Protein AF-A0A940TG39-F1 (afdb_monomer)

pLDDT: mean 78.76, std 24.35, range [22.05, 98.81]

Mean predicted aligned error: 17.15 Å

Structure (mmCIF, N/CA/C/O backbone):
data_AF-A0A940TG39-F1
#
_entry.id   AF-A0A940TG39-F1
#
loop_
_atom_site.group_PDB
_atom_site.id
_atom_site.type_symbol
_atom_site.label_atom_id
_atom_site.label_alt_id
_atom_site.label_comp_id
_atom_site.label_asym_id
_atom_site.label_entity_id
_atom_site.label_seq_id
_atom_site.pdbx_PDB_ins_code
_atom_site.Cartn_x
_atom_site.Cartn_y
_atom_site.Cartn_z
_atom_site.occupancy
_atom_site.B_iso_or_equiv
_atom_site.auth_seq_id
_atom_site.auth_comp_id
_atom_site.auth_asym_id
_atom_site.auth_atom_id
_atom_site.pdbx_PDB_model_num
ATOM 1 N N . SER A 1 1 ? -7.878 -9.168 15.540 1.00 57.44 1 SER A N 1
ATOM 2 C CA . SER A 1 1 ? -6.975 -8.517 16.524 1.00 57.44 1 SER A CA 1
ATOM 3 C C . SER A 1 1 ? -7.140 -9.163 17.904 1.00 57.44 1 SER A C 1
ATOM 5 O O . SER A 1 1 ? -8.162 -9.793 18.122 1.00 57.44 1 SER A O 1
ATOM 7 N N . LEU A 1 2 ? -6.219 -8.994 18.869 1.00 56.47 2 LEU A N 1
ATOM 8 C CA . LEU A 1 2 ? -6.524 -9.330 20.281 1.00 56.47 2 LEU A CA 1
ATOM 9 C C . LEU A 1 2 ? -7.655 -8.452 20.846 1.00 56.47 2 LEU A C 1
ATOM 11 O O . LEU A 1 2 ? -8.364 -8.885 21.737 1.00 56.47 2 LEU A O 1
ATOM 15 N N . ALA A 1 3 ? -7.856 -7.247 20.299 1.00 61.72 3 ALA A N 1
ATOM 16 C CA . ALA A 1 3 ? -9.000 -6.395 20.635 1.00 61.72 3 ALA A CA 1
ATOM 17 C C . ALA A 1 3 ? -10.351 -6.952 20.136 1.00 61.72 3 ALA A C 1
ATOM 19 O O . ALA A 1 3 ? -11.394 -6.490 20.572 1.00 61.72 3 ALA A O 1
ATOM 20 N N . THR A 1 4 ? -10.343 -7.942 19.232 1.00 66.06 4 THR A N 1
ATOM 21 C CA . THR A 1 4 ? -11.561 -8.587 18.706 1.00 66.06 4 THR A CA 1
ATOM 22 C C . THR A 1 4 ? -11.772 -9.999 19.265 1.00 66.06 4 THR A C 1
ATOM 24 O O . THR A 1 4 ? -12.662 -10.707 18.804 1.00 66.06 4 THR A O 1
ATOM 27 N N . VAL A 1 5 ? -10.952 -10.436 20.229 1.00 72.25 5 VAL A N 1
ATOM 28 C CA . VAL A 1 5 ? -11.148 -11.693 20.967 1.00 72.25 5 VAL A CA 1
ATOM 29 C C . VAL A 1 5 ? -11.783 -11.334 22.306 1.00 72.25 5 VAL A C 1
ATOM 31 O O . VAL A 1 5 ? -11.188 -10.597 23.085 1.00 72.25 5 VAL A O 1
ATOM 34 N N . LYS A 1 6 ? -13.006 -11.818 22.545 1.00 61.25 6 LYS A N 1
ATOM 35 C CA . LYS A 1 6 ? -13.792 -11.476 23.744 1.00 61.25 6 LYS A CA 1
ATOM 36 C C . LYS A 1 6 ? -13.315 -12.201 25.006 1.00 61.25 6 LYS A C 1
ATOM 38 O O . LYS A 1 6 ? -13.518 -11.703 26.104 1.00 61.25 6 LYS A O 1
ATOM 43 N N . ASP A 1 7 ? -12.668 -13.351 24.843 1.00 68.31 7 ASP A N 1
ATOM 44 C CA . ASP A 1 7 ? -12.199 -14.170 25.956 1.00 68.31 7 ASP A CA 1
ATOM 45 C C . ASP A 1 7 ? -10.757 -13.802 26.345 1.00 68.31 7 ASP A C 1
ATOM 47 O O . ASP A 1 7 ? -9.853 -13.804 25.507 1.00 68.31 7 ASP A O 1
ATOM 51 N N . GLY A 1 8 ? -10.522 -13.538 27.634 1.00 71.81 8 GLY A N 1
ATOM 52 C CA . GLY A 1 8 ? -9.173 -13.357 28.189 1.00 71.81 8 GLY A CA 1
ATOM 53 C C . GLY A 1 8 ? -8.586 -11.941 28.108 1.00 71.81 8 GLY A C 1
ATOM 54 O O . GLY A 1 8 ? -7.370 -11.794 28.219 1.00 71.81 8 GLY A O 1
ATOM 55 N N . VAL A 1 9 ? -9.418 -10.910 27.933 1.00 77.50 9 VAL A N 1
ATOM 56 C CA . VAL A 1 9 ? -9.033 -9.488 28.017 1.00 77.50 9 VAL A CA 1
ATOM 57 C C . VAL A 1 9 ? -10.030 -8.775 28.932 1.00 77.50 9 VAL A C 1
ATOM 59 O O . VAL A 1 9 ? -11.230 -8.973 28.775 1.00 77.50 9 VAL A O 1
ATOM 62 N N . SER A 1 10 ? -9.559 -7.964 29.882 1.00 84.69 10 SER A N 1
ATOM 63 C CA . SER A 1 10 ? -10.448 -7.172 30.754 1.00 84.69 10 SER A CA 1
ATOM 64 C C . SER A 1 10 ? -11.045 -5.955 30.033 1.00 84.69 10 SER A C 1
ATOM 66 O O . SER A 1 10 ? -10.415 -5.407 29.126 1.00 84.69 10 SER A O 1
ATOM 68 N N . ASP A 1 11 ? -12.205 -5.458 30.473 1.00 85.25 11 ASP A N 1
ATOM 69 C CA . ASP A 1 11 ? -12.851 -4.258 29.905 1.00 85.25 11 ASP A CA 1
ATOM 70 C C . ASP A 1 11 ? -11.912 -3.038 29.897 1.00 85.25 11 ASP A C 1
ATOM 72 O O . ASP A 1 11 ? -11.808 -2.316 28.902 1.00 85.25 11 ASP A O 1
ATOM 76 N N . LYS A 1 12 ? -11.119 -2.868 30.963 1.00 88.31 12 LYS A N 1
ATOM 77 C CA . LYS A 1 12 ? -10.081 -1.828 31.089 1.00 88.31 12 LYS A CA 1
ATOM 78 C C . LYS A 1 12 ? -8.989 -1.954 30.019 1.00 88.31 12 LYS A C 1
ATOM 80 O O . LYS A 1 12 ? -8.532 -0.950 29.464 1.00 88.31 12 LYS A O 1
ATOM 85 N N . GLU A 1 13 ? -8.572 -3.174 29.689 1.00 87.00 13 GLU A N 1
ATOM 86 C CA . GLU A 1 13 ? -7.617 -3.432 28.606 1.00 87.00 13 GLU A CA 1
ATOM 87 C C . GLU A 1 13 ? -8.248 -3.292 27.219 1.00 87.00 13 GLU A C 1
ATOM 89 O O . GLU A 1 13 ? -7.584 -2.798 26.306 1.00 87.00 13 GLU A O 1
ATOM 94 N N . LEU A 1 14 ? -9.507 -3.697 27.048 1.00 85.50 14 LEU A N 1
ATOM 95 C CA . LEU A 1 14 ? -10.257 -3.560 25.801 1.00 85.50 14 LEU A CA 1
ATOM 96 C C . LEU A 1 14 ? -10.473 -2.084 25.451 1.00 85.50 14 LEU A C 1
ATOM 98 O O . LEU A 1 14 ? -10.158 -1.668 24.334 1.00 85.50 14 LEU A O 1
ATOM 102 N N . LYS A 1 15 ? -10.896 -1.268 26.422 1.00 88.81 15 LYS A N 1
ATOM 103 C CA . LYS A 1 15 ? -11.025 0.192 26.301 1.00 88.81 15 LYS A CA 1
ATOM 104 C C . LYS A 1 15 ? -9.691 0.845 25.931 1.00 88.81 15 LYS A C 1
ATOM 106 O O . LYS A 1 15 ? -9.627 1.649 25.004 1.00 88.81 15 LYS A O 1
ATOM 111 N N . LYS A 1 16 ? -8.589 0.429 26.572 1.00 91.25 16 LYS A N 1
ATOM 112 C CA . LYS A 1 16 ? -7.234 0.897 26.226 1.00 91.25 16 LYS A CA 1
ATOM 113 C C . LYS A 1 16 ? -6.822 0.512 24.799 1.00 91.25 16 LYS A C 1
ATOM 115 O O . LYS A 1 16 ? -6.234 1.335 24.106 1.00 91.25 16 LYS A O 1
ATOM 120 N N . LYS A 1 17 ? -7.107 -0.720 24.360 1.00 89.88 17 LYS A N 1
ATOM 121 C CA . LYS A 1 17 ? -6.808 -1.184 22.992 1.00 89.88 17 LYS A CA 1
ATOM 122 C C . LYS A 1 17 ? -7.633 -0.423 21.955 1.00 89.88 17 LYS A C 1
ATOM 124 O O . LYS A 1 17 ? -7.059 0.000 20.961 1.00 89.88 17 LYS A O 1
ATOM 129 N N . THR A 1 18 ? -8.929 -0.228 22.204 1.00 91.50 18 THR A N 1
ATOM 130 C CA . THR A 1 18 ? -9.838 0.541 21.336 1.00 91.50 18 THR A CA 1
ATOM 131 C C . THR A 1 18 ? -9.307 1.952 21.131 1.00 91.50 18 THR A C 1
ATOM 133 O O . THR A 1 18 ? -9.055 2.329 19.991 1.00 91.50 18 THR A O 1
ATOM 136 N N . LYS A 1 19 ? -8.932 2.641 22.217 1.00 95.00 19 LYS A N 1
ATOM 137 C CA . LYS A 1 19 ? -8.311 3.968 22.140 1.00 95.00 19 LYS A CA 1
ATOM 138 C C . LYS A 1 19 ? -7.036 4.008 21.296 1.00 95.00 19 LYS A C 1
ATOM 140 O O . LYS A 1 19 ? -6.818 4.962 20.565 1.00 95.00 19 LYS A O 1
ATOM 145 N N . SER A 1 20 ? -6.203 2.966 21.342 1.00 96.38 20 SER A N 1
ATOM 146 C CA . SER A 1 20 ? -5.022 2.876 20.468 1.00 96.38 20 SER A CA 1
ATOM 147 C C . SER A 1 20 ? -5.357 2.631 18.989 1.00 96.38 20 SER A C 1
ATOM 149 O O . SER A 1 20 ? -4.552 2.993 18.136 1.00 96.38 20 SER A O 1
ATOM 151 N N . PHE A 1 21 ? -6.504 2.022 18.668 1.00 95.62 21 PHE A N 1
ATOM 152 C CA . PHE A 1 21 ? -7.005 1.927 17.290 1.00 95.62 21 PHE A CA 1
ATOM 153 C C . PHE A 1 21 ? -7.605 3.259 16.819 1.00 95.62 21 PHE A C 1
ATOM 155 O O . PHE A 1 21 ? -7.328 3.659 15.691 1.00 95.62 21 PHE A O 1
ATOM 162 N N . GLU A 1 22 ? -8.349 3.962 17.678 1.00 97.38 22 GLU A N 1
ATOM 163 C CA . GLU A 1 22 ? -8.881 5.311 17.423 1.00 97.38 22 GLU A CA 1
ATOM 164 C C . GLU A 1 22 ? -7.741 6.310 17.155 1.00 97.38 22 GLU A C 1
ATOM 166 O O . GLU A 1 22 ? -7.640 6.830 16.046 1.00 97.38 22 GLU A O 1
ATOM 171 N N . GLU A 1 23 ? -6.801 6.471 18.097 1.00 98.38 23 GLU A N 1
ATOM 172 C CA . GLU A 1 23 ? -5.649 7.390 17.991 1.00 98.38 23 GLU A CA 1
ATOM 173 C C . GLU A 1 23 ? -4.781 7.122 16.744 1.00 98.38 23 GLU A C 1
ATOM 175 O O . GLU A 1 23 ? -4.263 8.050 16.120 1.00 98.38 23 GLU A O 1
ATOM 180 N N . ALA A 1 24 ? -4.606 5.851 16.363 1.00 98.19 24 ALA A N 1
ATOM 181 C CA . ALA A 1 24 ? -3.882 5.492 15.146 1.00 98.19 24 ALA A CA 1
ATOM 182 C C . ALA A 1 24 ? -4.682 5.821 13.876 1.00 98.19 24 ALA A C 1
ATOM 184 O O . ALA A 1 24 ? -4.107 6.304 12.904 1.00 98.19 24 ALA A O 1
ATOM 185 N N . SER A 1 25 ? -5.992 5.572 13.876 1.00 98.25 25 SER A N 1
ATOM 186 C CA . SER A 1 25 ? -6.861 5.811 12.716 1.00 98.25 25 SER A CA 1
ATOM 187 C C . SER A 1 25 ? -7.056 7.300 12.454 1.00 98.25 25 SER A C 1
ATOM 189 O O . SER A 1 25 ? -6.945 7.727 11.310 1.00 98.25 25 SER A O 1
ATOM 191 N N . GLU A 1 26 ? -7.234 8.101 13.506 1.00 98.38 26 GLU A N 1
ATOM 192 C CA . GLU A 1 26 ? -7.240 9.568 13.441 1.00 98.38 26 GLU A CA 1
ATOM 193 C C . GLU A 1 26 ? -5.949 10.098 12.807 1.00 98.38 26 GLU A C 1
ATOM 195 O O . GLU A 1 26 ? -6.001 10.867 11.849 1.00 98.38 26 GLU A O 1
ATOM 200 N N . TYR A 1 27 ? -4.785 9.607 13.254 1.00 97.88 27 TYR A N 1
ATOM 201 C CA . TYR A 1 27 ? -3.496 9.976 12.663 1.00 97.88 27 TYR A CA 1
ATOM 202 C C . TYR A 1 27 ? -3.402 9.651 11.162 1.00 97.88 27 TYR A C 1
ATOM 204 O O . TYR A 1 27 ? -2.790 10.405 10.403 1.00 97.88 27 TYR A O 1
ATOM 212 N N . PHE A 1 28 ? -3.978 8.532 10.721 1.00 97.88 28 PHE A N 1
ATOM 213 C CA . PHE A 1 28 ? -3.953 8.128 9.317 1.00 97.88 28 PHE A CA 1
ATOM 214 C C . PHE A 1 28 ? -4.946 8.917 8.452 1.00 97.88 28 PHE A C 1
ATOM 216 O O . PHE A 1 28 ? -4.568 9.341 7.360 1.00 97.88 28 PHE A O 1
ATOM 223 N N . ILE A 1 29 ? -6.145 9.210 8.958 1.00 97.75 29 ILE A N 1
ATOM 224 C CA . ILE A 1 29 ? -7.134 10.087 8.305 1.00 97.75 29 ILE A CA 1
ATOM 225 C C . ILE A 1 29 ? -6.586 11.518 8.166 1.00 97.75 29 ILE A C 1
ATOM 227 O O . ILE A 1 29 ? -6.721 12.142 7.113 1.00 97.75 29 ILE A O 1
ATOM 231 N N . ASP A 1 30 ? -5.864 12.026 9.168 1.00 97.00 30 ASP A N 1
ATOM 232 C CA . ASP A 1 30 ? -5.160 13.314 9.084 1.00 97.00 30 ASP A CA 1
ATOM 233 C C . ASP A 1 30 ? -4.101 13.354 7.964 1.00 97.00 30 ASP A C 1
ATOM 235 O O . ASP A 1 30 ? -3.843 14.419 7.395 1.00 97.00 30 ASP A O 1
ATOM 239 N N . LEU A 1 31 ? -3.494 12.214 7.607 1.00 96.31 31 LEU A N 1
ATOM 240 C CA . LEU A 1 31 ? -2.604 12.127 6.442 1.00 96.31 31 LEU A CA 1
ATOM 241 C C . LEU A 1 31 ? -3.380 12.122 5.119 1.00 96.31 31 LEU A C 1
ATOM 243 O O . LEU A 1 31 ? -2.923 12.748 4.163 1.00 96.31 31 LEU A O 1
ATOM 247 N N . GLU A 1 32 ? -4.546 11.474 5.060 1.00 95.44 32 GLU A N 1
ATOM 248 C CA . GLU A 1 32 ? -5.419 11.474 3.874 1.00 95.44 32 GLU A CA 1
ATOM 249 C C . GLU A 1 32 ? -5.984 12.867 3.568 1.00 95.44 32 GLU A C 1
ATOM 251 O O . GLU A 1 32 ? -6.087 13.246 2.400 1.00 95.44 32 GLU A O 1
ATOM 256 N N . ASN A 1 33 ? -6.265 13.657 4.608 1.00 91.38 33 ASN A N 1
ATOM 257 C CA . ASN A 1 33 ? -6.738 15.042 4.516 1.00 91.38 33 ASN A CA 1
ATOM 258 C C . ASN A 1 33 ? -5.687 16.038 3.977 1.00 91.38 33 ASN A C 1
ATOM 260 O O . ASN A 1 33 ? -6.009 17.197 3.700 1.00 91.38 33 ASN A O 1
ATOM 264 N N . ASN A 1 34 ? -4.428 15.623 3.810 1.00 83.56 34 ASN A N 1
ATOM 265 C CA . ASN A 1 34 ? -3.390 16.443 3.188 1.00 83.56 34 ASN A CA 1
ATOM 266 C C . ASN A 1 34 ? -3.603 16.483 1.655 1.00 83.56 34 ASN A C 1
ATOM 268 O O . ASN A 1 34 ? -3.660 15.417 1.035 1.00 83.56 34 ASN A O 1
ATOM 272 N N . PRO A 1 35 ? -3.725 17.665 1.009 1.00 64.44 35 PRO A N 1
ATOM 273 C CA . PRO A 1 35 ? -4.096 17.781 -0.404 1.00 64.44 35 PRO A CA 1
ATOM 274 C C . PRO A 1 35 ? -3.270 16.894 -1.347 1.00 64.44 35 PRO A C 1
ATOM 276 O O . PRO A 1 35 ? -2.045 16.995 -1.426 1.00 64.44 35 PRO A O 1
ATOM 279 N N . GLY A 1 36 ? -3.973 16.051 -2.104 1.00 86.50 36 GLY A N 1
ATOM 280 C CA . GLY A 1 36 ? -3.384 15.045 -2.979 1.00 86.50 36 GLY A CA 1
ATOM 281 C C . GLY A 1 36 ? -4.405 13.973 -3.348 1.00 86.50 36 GLY A C 1
ATOM 282 O O . GLY A 1 36 ? -5.482 14.289 -3.844 1.00 86.50 36 GLY A O 1
ATOM 283 N N . TYR A 1 37 ? -4.057 12.711 -3.095 1.00 94.69 37 TYR A N 1
ATOM 284 C CA . TYR A 1 37 ? -4.800 11.532 -3.562 1.00 94.69 37 TYR A CA 1
ATOM 285 C C . TYR A 1 37 ? -5.522 10.743 -2.449 1.00 94.69 37 TYR A C 1
ATOM 287 O O . TYR A 1 37 ? -6.044 9.662 -2.712 1.00 94.69 37 TYR A O 1
ATOM 295 N N . GLY A 1 38 ? -5.578 11.282 -1.222 1.00 94.12 38 GLY A N 1
ATOM 296 C CA . GLY A 1 38 ? -6.187 10.610 -0.066 1.00 94.12 38 GLY A CA 1
ATOM 297 C C . GLY A 1 38 ? -5.383 9.380 0.349 1.00 94.12 38 GLY A C 1
ATOM 298 O O . GLY A 1 38 ? -5.858 8.260 0.215 1.00 94.12 38 GLY A O 1
ATOM 299 N N . VAL A 1 39 ? -4.124 9.583 0.756 1.00 95.19 39 VAL A N 1
ATOM 300 C CA . VAL A 1 39 ? -3.186 8.483 1.033 1.00 95.19 39 VAL A CA 1
ATOM 301 C C . VAL A 1 39 ? -2.742 8.518 2.494 1.00 95.19 39 VAL A C 1
ATOM 303 O O . VAL A 1 39 ? -2.099 9.489 2.896 1.00 95.19 39 VAL A O 1
ATOM 306 N N . PRO A 1 40 ? -2.968 7.452 3.280 1.00 96.56 40 PRO A N 1
ATOM 307 C CA . PRO A 1 40 ? -2.716 7.458 4.719 1.00 96.56 40 PRO A CA 1
ATOM 308 C C . PRO A 1 40 ? -1.240 7.195 5.076 1.00 96.56 40 PRO A C 1
ATOM 310 O O . PRO A 1 40 ? -0.921 6.719 6.165 1.00 96.56 40 PRO A O 1
ATOM 313 N N . ILE A 1 41 ? -0.309 7.477 4.155 1.00 95.19 41 ILE A N 1
ATOM 314 C CA . ILE A 1 41 ? 1.136 7.404 4.395 1.00 95.19 41 ILE A CA 1
ATOM 315 C C . ILE A 1 41 ? 1.840 8.665 3.891 1.00 95.19 41 ILE A C 1
ATOM 317 O O . ILE A 1 41 ? 1.557 9.200 2.817 1.00 95.19 41 ILE A O 1
ATOM 321 N N . LYS A 1 42 ? 2.832 9.107 4.663 1.00 93.94 42 LYS A N 1
ATOM 322 C CA . LYS A 1 42 ? 3.755 10.186 4.296 1.00 93.94 42 LYS A CA 1
ATOM 323 C C . LYS A 1 42 ? 5.099 9.618 3.849 1.00 93.94 42 LYS A C 1
ATOM 325 O O . LYS A 1 42 ? 5.475 8.518 4.248 1.00 93.94 42 LYS A O 1
ATOM 330 N N . SER A 1 43 ? 5.849 10.407 3.087 1.00 94.50 43 SER A N 1
ATOM 331 C CA . SER A 1 43 ? 7.249 10.108 2.778 1.00 94.50 43 SER A CA 1
ATOM 332 C C . SER A 1 43 ? 8.087 9.940 4.049 1.00 94.50 43 SER A C 1
ATOM 334 O O . SER A 1 43 ? 7.907 10.673 5.027 1.00 94.50 43 SER A O 1
ATOM 336 N N . SER A 1 44 ? 9.028 9.003 4.007 1.00 94.56 44 SER A N 1
ATOM 337 C CA . SER A 1 44 ? 10.025 8.756 5.046 1.00 94.56 44 SER A CA 1
ATOM 338 C C . SER A 1 44 ? 11.422 8.662 4.438 1.00 94.56 44 SER A C 1
ATOM 340 O O . SER A 1 44 ? 11.581 8.585 3.221 1.00 94.56 44 SER A O 1
ATOM 342 N N . GLU A 1 45 ? 12.456 8.606 5.278 1.00 96.56 45 GLU A N 1
ATOM 343 C CA . GLU A 1 45 ? 13.788 8.238 4.801 1.00 96.56 45 GLU A CA 1
ATOM 344 C C . GLU A 1 45 ? 13.792 6.776 4.310 1.00 96.56 45 GLU A C 1
ATOM 346 O O . GLU A 1 45 ? 13.375 5.870 5.033 1.00 96.56 45 GLU A O 1
ATOM 351 N N . VAL A 1 46 ? 14.238 6.548 3.072 1.00 95.75 46 VAL A N 1
ATOM 352 C CA . VAL A 1 46 ? 14.307 5.229 2.421 1.00 95.75 46 VAL A CA 1
ATOM 353 C C . VAL A 1 46 ? 15.654 5.029 1.726 1.00 95.75 46 VAL A C 1
ATOM 355 O O . VAL A 1 46 ? 16.288 5.980 1.268 1.00 95.75 46 VAL A O 1
ATOM 358 N N . ALA A 1 47 ? 16.121 3.782 1.641 1.00 94.19 47 ALA A N 1
ATOM 359 C CA . ALA A 1 47 ? 17.433 3.462 1.079 1.00 9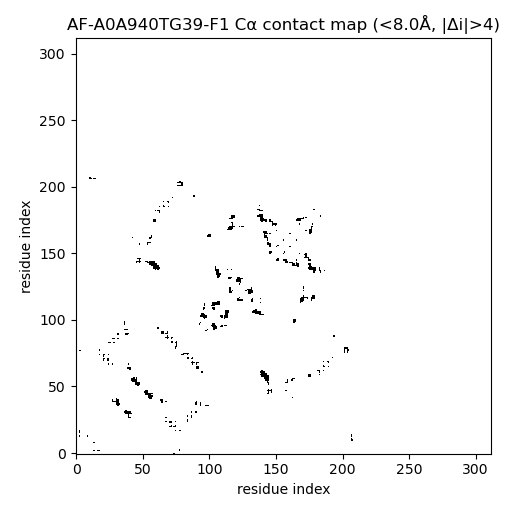4.19 47 ALA A CA 1
ATOM 360 C C . ALA A 1 47 ? 17.431 3.472 -0.464 1.00 94.19 47 ALA A C 1
ATOM 362 O O . ALA A 1 47 ? 16.751 2.661 -1.088 1.00 94.19 47 ALA A O 1
ATOM 363 N N . ALA A 1 48 ? 18.272 4.306 -1.081 1.00 92.69 48 ALA A N 1
ATOM 364 C CA . ALA A 1 48 ? 18.443 4.400 -2.542 1.00 92.69 48 ALA A CA 1
ATOM 365 C C . ALA A 1 48 ? 19.568 3.494 -3.107 1.00 92.69 48 ALA A C 1
ATOM 367 O O . ALA A 1 48 ? 19.885 3.503 -4.302 1.00 92.69 48 ALA A O 1
ATOM 368 N N . GLY A 1 49 ? 20.189 2.689 -2.238 1.00 85.31 49 GLY A N 1
ATOM 369 C CA . GLY A 1 49 ? 21.361 1.867 -2.549 1.00 85.31 49 GLY A CA 1
ATOM 370 C C . GLY A 1 49 ? 22.686 2.615 -2.357 1.00 85.31 49 GLY A C 1
ATOM 371 O O . GLY A 1 49 ? 22.720 3.822 -2.134 1.00 85.31 49 GLY A O 1
ATOM 372 N N . ASN A 1 50 ? 23.805 1.882 -2.395 1.00 83.81 50 ASN A N 1
ATOM 373 C CA . ASN A 1 50 ? 25.167 2.418 -2.215 1.00 83.81 50 ASN A CA 1
ATOM 374 C C . ASN A 1 50 ? 25.363 3.291 -0.951 1.00 83.81 50 ASN A C 1
ATOM 376 O O . ASN A 1 50 ? 26.184 4.205 -0.946 1.00 83.81 50 ASN A O 1
ATOM 380 N N . GLY A 1 51 ? 24.602 3.020 0.117 1.00 86.75 51 GLY A N 1
ATOM 381 C CA . GLY A 1 51 ? 24.633 3.792 1.365 1.00 86.75 51 GLY A CA 1
ATOM 382 C C . GLY A 1 51 ? 23.947 5.164 1.304 1.00 86.75 51 GLY A C 1
ATOM 383 O O . GLY A 1 51 ? 24.064 5.924 2.260 1.00 86.75 51 GLY A O 1
ATOM 384 N N . LYS A 1 52 ? 23.244 5.493 0.211 1.00 90.88 52 LYS A N 1
ATOM 385 C CA . LYS A 1 52 ? 22.435 6.712 0.090 1.00 90.88 52 LYS A CA 1
ATOM 386 C C . LYS A 1 52 ? 21.025 6.500 0.642 1.00 90.88 52 LYS A C 1
ATOM 388 O O . LYS A 1 52 ? 20.438 5.429 0.458 1.00 90.88 52 LYS A O 1
ATOM 393 N N . THR A 1 53 ? 20.458 7.555 1.214 1.00 95.56 53 THR A N 1
ATOM 394 C CA . THR A 1 53 ? 19.039 7.658 1.560 1.00 95.56 53 THR A CA 1
ATOM 395 C C . THR A 1 53 ? 18.376 8.804 0.795 1.00 95.56 53 THR A C 1
ATOM 397 O O . THR A 1 53 ? 19.048 9.738 0.354 1.00 95.56 53 THR A O 1
ATOM 400 N N . VAL A 1 54 ? 17.060 8.713 0.605 1.00 95.88 54 VAL A N 1
ATOM 401 C CA . VAL A 1 54 ? 16.202 9.771 0.044 1.00 95.88 54 VAL A CA 1
ATOM 402 C C . VAL A 1 54 ? 14.901 9.845 0.838 1.00 95.88 54 VAL A C 1
ATOM 404 O O . VAL A 1 54 ? 14.515 8.866 1.471 1.00 95.88 54 VAL A O 1
ATOM 407 N N . ASN A 1 55 ? 14.209 10.984 0.806 1.00 96.62 55 ASN A N 1
ATOM 408 C CA . ASN A 1 55 ? 12.878 11.102 1.400 1.00 96.62 55 ASN A CA 1
ATOM 409 C C . ASN A 1 55 ? 11.809 10.708 0.370 1.00 96.62 55 ASN A C 1
ATOM 411 O O . ASN A 1 55 ? 11.674 11.378 -0.653 1.00 96.62 55 ASN A O 1
ATOM 415 N N . GLY A 1 56 ? 11.046 9.649 0.628 1.00 96.19 56 GLY A N 1
ATOM 416 C CA . GLY A 1 56 ? 10.039 9.154 -0.306 1.00 96.19 56 GLY A CA 1
ATOM 417 C C . GLY A 1 56 ? 9.289 7.926 0.195 1.00 96.19 56 GLY A C 1
ATOM 418 O O . GLY A 1 56 ? 9.163 7.718 1.399 1.00 96.19 56 GLY A O 1
ATOM 419 N N . TYR A 1 57 ? 8.748 7.137 -0.730 1.00 96.88 57 TYR A N 1
ATOM 420 C CA . TYR A 1 57 ? 7.962 5.943 -0.417 1.00 96.88 57 TYR A CA 1
ATOM 421 C C . TYR A 1 57 ? 8.860 4.693 -0.371 1.00 96.88 57 TYR A C 1
ATOM 423 O O . TYR A 1 57 ? 9.768 4.572 -1.202 1.00 96.88 57 TYR A O 1
ATOM 431 N N . PRO A 1 58 ? 8.656 3.779 0.600 1.00 96.81 58 PRO A N 1
ATOM 432 C CA . PRO A 1 58 ? 9.462 2.569 0.750 1.00 96.81 58 PRO A CA 1
ATOM 433 C C . PRO A 1 58 ? 9.073 1.485 -0.262 1.00 96.81 58 PRO A C 1
ATOM 435 O O . PRO A 1 58 ? 7.990 1.510 -0.843 1.00 96.81 58 PRO A O 1
ATOM 438 N N . TRP A 1 59 ? 9.933 0.475 -0.415 1.00 97.50 59 TRP A N 1
ATOM 439 C CA . TRP A 1 59 ? 9.572 -0.766 -1.104 1.00 97.50 59 TRP A CA 1
ATOM 440 C C . TRP A 1 59 ? 8.346 -1.400 -0.437 1.00 97.50 59 TRP A C 1
ATOM 442 O O . TRP A 1 59 ? 8.317 -1.568 0.785 1.00 97.50 59 TRP A O 1
ATOM 452 N N . GLY A 1 60 ? 7.331 -1.737 -1.235 1.00 98.00 60 GLY A N 1
ATOM 453 C CA . GLY A 1 60 ? 6.077 -2.270 -0.718 1.00 98.00 60 GLY A CA 1
ATOM 454 C C . GLY A 1 60 ? 5.183 -1.190 -0.104 1.00 98.00 60 GLY A C 1
ATOM 455 O O . GLY A 1 60 ? 4.440 -1.499 0.824 1.00 98.00 60 GLY A O 1
ATOM 456 N N . SER A 1 61 ? 5.254 0.066 -0.557 1.00 98.38 61 SER A N 1
ATOM 457 C CA . SER A 1 61 ? 4.439 1.185 -0.053 1.00 98.38 61 SER A CA 1
ATOM 458 C C . SER A 1 61 ? 2.932 0.897 -0.043 1.00 98.38 61 SER A C 1
ATOM 460 O O . SER A 1 61 ? 2.267 1.218 0.943 1.00 98.38 61 SER A O 1
ATOM 462 N N . ASN A 1 62 ? 2.408 0.182 -1.045 1.00 98.69 62 ASN A N 1
ATOM 463 C CA . ASN A 1 62 ? 1.014 -0.277 -1.063 1.00 98.69 62 ASN A CA 1
ATOM 464 C C . ASN A 1 62 ? 0.678 -1.174 0.135 1.00 98.69 62 ASN A C 1
ATOM 466 O O . ASN A 1 62 ? -0.435 -1.127 0.656 1.00 98.69 62 ASN A O 1
ATOM 470 N N . SER A 1 63 ? 1.647 -1.954 0.623 1.00 98.25 63 SER A N 1
ATOM 471 C CA . SER A 1 63 ? 1.466 -2.792 1.808 1.00 98.25 63 SER A CA 1
ATOM 472 C C . SER A 1 63 ? 1.323 -1.978 3.093 1.00 98.25 63 SER A C 1
ATOM 474 O O . SER A 1 63 ? 0.565 -2.380 3.971 1.00 98.25 63 SER A O 1
ATOM 476 N N . PHE A 1 64 ? 1.978 -0.817 3.199 1.00 98.19 64 PHE A N 1
ATOM 477 C CA . PHE A 1 64 ? 1.768 0.093 4.326 1.00 98.19 64 PHE A CA 1
ATOM 478 C C . PHE A 1 64 ? 0.360 0.691 4.265 1.00 98.19 64 PHE A C 1
ATOM 480 O O . PHE A 1 64 ? -0.365 0.611 5.250 1.00 98.19 64 PHE A O 1
ATOM 487 N N . ILE A 1 65 ? -0.055 1.188 3.095 1.00 98.25 65 ILE A N 1
ATOM 488 C CA . ILE A 1 65 ? -1.387 1.775 2.869 1.00 98.25 65 ILE A CA 1
ATOM 489 C C . ILE A 1 65 ? -2.498 0.789 3.247 1.00 98.25 65 ILE A C 1
ATOM 491 O O . ILE A 1 65 ? -3.390 1.128 4.022 1.00 98.25 65 ILE A O 1
ATOM 495 N N . ILE A 1 66 ? -2.422 -0.454 2.766 1.00 98.12 66 ILE A N 1
ATOM 496 C CA . ILE A 1 66 ? -3.487 -1.436 2.995 1.00 98.12 66 ILE A CA 1
ATOM 497 C C . ILE A 1 66 ? -3.490 -2.010 4.422 1.00 98.12 66 ILE A C 1
ATOM 499 O O . ILE A 1 66 ? -4.561 -2.244 4.972 1.00 98.12 66 ILE A O 1
ATOM 503 N N . ASN A 1 67 ? -2.330 -2.159 5.080 1.00 98.31 67 ASN A N 1
ATOM 504 C CA . ASN A 1 67 ? -2.293 -2.501 6.512 1.00 98.31 67 ASN A CA 1
ATOM 505 C C . ASN A 1 67 ? -2.805 -1.345 7.387 1.00 98.31 67 ASN A C 1
ATOM 507 O O . ASN A 1 67 ? -3.443 -1.585 8.409 1.00 98.31 67 ASN A O 1
ATOM 511 N N . THR A 1 68 ? -2.573 -0.096 6.986 1.00 97.75 68 THR A N 1
ATOM 512 C CA . THR A 1 68 ? -3.165 1.077 7.634 1.00 97.75 68 THR A CA 1
ATOM 513 C C . THR A 1 68 ? -4.686 1.119 7.448 1.00 97.75 68 THR A C 1
ATOM 515 O O . THR A 1 68 ? -5.401 1.352 8.420 1.00 97.75 68 THR A O 1
ATOM 518 N N . SER A 1 69 ? -5.202 0.780 6.262 1.00 97.44 69 SER A N 1
ATOM 519 C CA . SER A 1 69 ? -6.646 0.596 6.048 1.00 97.44 69 SER A CA 1
ATOM 520 C C . SER A 1 69 ? -7.241 -0.468 6.985 1.00 97.44 69 SER A C 1
ATOM 522 O O . SER A 1 69 ? -8.283 -0.233 7.594 1.00 97.44 69 SER A O 1
ATOM 524 N N . MET A 1 70 ? -6.531 -1.580 7.234 1.00 97.62 70 MET A N 1
ATOM 525 C CA . MET A 1 70 ? -6.959 -2.580 8.229 1.00 97.62 70 MET A CA 1
ATOM 526 C C . MET A 1 70 ? -7.040 -2.022 9.658 1.00 97.62 70 MET A C 1
ATOM 528 O O . MET A 1 70 ? -7.895 -2.455 10.426 1.00 97.62 70 MET A O 1
ATOM 532 N N . ILE A 1 71 ? -6.166 -1.086 10.045 1.00 97.62 71 ILE A N 1
ATOM 533 C CA . ILE A 1 71 ? -6.226 -0.441 11.370 1.00 97.62 71 ILE A CA 1
ATOM 534 C C . ILE A 1 71 ? -7.512 0.385 11.488 1.00 97.62 71 ILE A C 1
ATOM 536 O O . ILE A 1 71 ? -8.222 0.245 12.484 1.00 97.62 71 ILE A O 1
ATOM 540 N N . MET A 1 72 ? -7.851 1.152 10.449 1.00 97.88 72 MET A N 1
ATOM 541 C CA . MET A 1 72 ? -9.090 1.935 10.388 1.00 97.88 72 MET A CA 1
ATOM 542 C C . MET A 1 72 ? -10.338 1.036 10.366 1.00 97.88 72 MET A C 1
ATOM 544 O O . MET A 1 72 ? -11.282 1.262 11.119 1.00 97.88 72 MET A O 1
ATOM 548 N N . ALA A 1 73 ? -10.306 -0.069 9.619 1.00 95.94 73 ALA A N 1
ATOM 549 C CA . ALA A 1 73 ? -11.354 -1.090 9.636 1.00 95.94 73 ALA A CA 1
ATOM 550 C C . ALA A 1 73 ? -11.576 -1.702 11.038 1.00 95.94 73 ALA A C 1
ATOM 552 O O . ALA A 1 73 ? -12.715 -1.856 11.478 1.00 95.94 73 ALA A O 1
ATOM 553 N N . TYR A 1 74 ? -10.504 -1.989 11.787 1.00 95.38 74 TYR A N 1
ATOM 554 C CA . TYR A 1 74 ? -10.628 -2.426 13.183 1.00 95.38 74 TYR A CA 1
ATOM 555 C C . TYR A 1 74 ? -11.154 -1.319 14.109 1.00 95.38 74 TYR A C 1
ATOM 557 O O . TYR A 1 74 ? -11.905 -1.629 15.030 1.00 95.38 74 TYR A O 1
ATOM 565 N N . ALA A 1 75 ? -10.803 -0.048 13.894 1.00 95.06 75 ALA A N 1
ATOM 566 C CA . ALA A 1 75 ? -11.375 1.055 14.667 1.00 95.06 75 ALA A CA 1
ATOM 567 C C . ALA A 1 75 ? -12.888 1.190 14.418 1.00 95.06 75 ALA A C 1
ATOM 569 O O . ALA A 1 75 ? -13.648 1.335 15.378 1.00 95.06 75 ALA A O 1
ATOM 570 N N . TYR A 1 76 ? -13.340 1.040 13.167 1.00 94.50 76 TYR A N 1
ATOM 571 C CA . TYR A 1 76 ? -14.763 0.948 12.825 1.00 94.50 76 TYR A CA 1
ATOM 572 C C . TYR A 1 76 ? -15.457 -0.210 13.560 1.00 94.50 76 TYR A C 1
ATOM 574 O O . TYR A 1 76 ? -16.471 0.013 14.217 1.00 94.50 76 TYR A O 1
ATOM 582 N N . ASP A 1 77 ? -14.888 -1.419 13.538 1.00 91.00 77 ASP A N 1
ATOM 583 C CA . ASP A 1 77 ? -15.477 -2.595 14.203 1.00 91.00 77 ASP A CA 1
ATOM 584 C C . ASP A 1 77 ? -15.616 -2.446 15.727 1.00 91.00 77 ASP A C 1
ATOM 586 O O . ASP A 1 77 ? -16.557 -2.974 16.324 1.00 91.00 77 ASP A O 1
ATOM 590 N N . LEU A 1 78 ? -14.671 -1.758 16.375 1.00 89.81 78 LEU A N 1
ATOM 591 C CA . LEU A 1 78 ? -14.665 -1.575 17.830 1.00 89.81 78 LEU A CA 1
ATOM 592 C C . LEU A 1 78 ? -15.627 -0.462 18.287 1.00 89.81 78 LEU A C 1
ATOM 594 O O . LEU A 1 78 ? -16.227 -0.579 19.360 1.00 89.81 78 LEU A O 1
ATOM 598 N N . THR A 1 79 ? -15.783 0.596 17.483 1.00 91.19 79 THR A N 1
ATOM 599 C CA . THR A 1 79 ? -16.470 1.847 17.872 1.00 91.19 79 THR A CA 1
ATOM 600 C C . THR A 1 79 ? -17.820 2.070 17.186 1.00 91.19 79 THR A C 1
ATOM 602 O O . THR A 1 79 ? -18.707 2.696 17.763 1.00 91.19 79 THR A O 1
ATOM 605 N N . GLY A 1 80 ? -17.985 1.582 15.955 1.00 90.9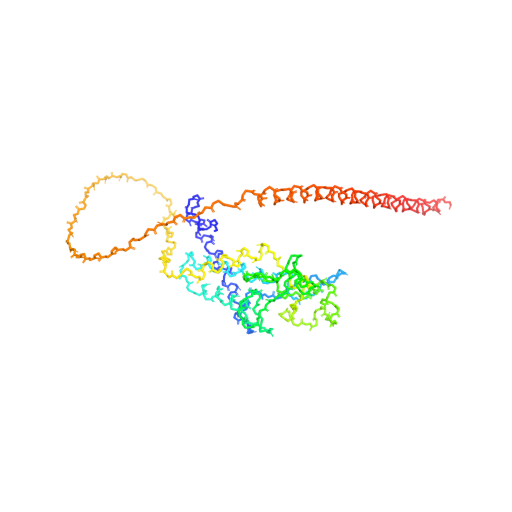4 80 GLY A N 1
ATOM 606 C CA . GLY A 1 80 ? -19.079 1.941 15.053 1.00 90.94 80 GLY A CA 1
ATOM 607 C C . GLY A 1 80 ? -18.956 3.319 14.390 1.00 90.94 80 GLY A C 1
ATOM 608 O O . GLY A 1 80 ? -19.890 3.713 13.693 1.00 90.94 80 GLY A O 1
ATOM 609 N N . ASN A 1 81 ? -17.852 4.061 14.572 1.00 93.81 81 ASN A N 1
ATOM 610 C CA . ASN A 1 81 ? -17.679 5.369 13.932 1.00 93.81 81 ASN A CA 1
ATOM 611 C C . ASN A 1 81 ? -17.375 5.222 12.428 1.00 93.81 81 ASN A C 1
ATOM 613 O O . ASN A 1 81 ? -16.307 4.737 12.047 1.00 93.81 81 ASN A O 1
ATOM 617 N N . SER A 1 82 ? -18.301 5.681 11.581 1.00 95.31 82 SER A N 1
ATOM 618 C CA . SER A 1 82 ? -18.211 5.632 10.116 1.00 95.31 82 SER A CA 1
ATOM 619 C C . SER A 1 82 ? -16.991 6.342 9.533 1.00 95.31 82 SER A C 1
ATOM 621 O O . SER A 1 82 ? -16.523 5.918 8.480 1.00 95.31 82 SER A O 1
ATOM 623 N N . ASP A 1 83 ? -16.434 7.346 10.214 1.00 96.62 83 ASP A N 1
ATOM 624 C CA . ASP A 1 83 ? -15.257 8.081 9.729 1.00 96.62 83 ASP A CA 1
ATOM 625 C C . ASP A 1 83 ? -14.066 7.136 9.479 1.00 96.62 83 ASP A C 1
ATOM 627 O O . ASP A 1 83 ? -13.341 7.274 8.494 1.00 96.62 83 ASP A O 1
ATOM 631 N N . TYR A 1 84 ? -13.907 6.103 10.317 1.00 97.38 84 TYR A N 1
ATOM 632 C CA . TYR A 1 84 ? -12.864 5.088 10.149 1.00 97.38 84 TYR A CA 1
ATOM 633 C C . TYR A 1 84 ? -13.144 4.129 8.980 1.00 97.38 84 TYR A C 1
ATOM 635 O O . TYR A 1 84 ? -12.213 3.667 8.321 1.00 97.38 84 TYR A O 1
ATOM 643 N N . LEU A 1 85 ? -14.414 3.848 8.671 1.00 96.62 85 LEU A N 1
ATOM 644 C CA . LEU A 1 85 ? -14.784 3.075 7.481 1.00 96.62 85 LEU A CA 1
ATOM 645 C C . LEU A 1 85 ? -14.520 3.881 6.200 1.00 96.62 85 LEU A C 1
ATOM 647 O O . LEU A 1 85 ? -14.047 3.324 5.210 1.00 96.62 85 LEU A O 1
ATOM 651 N N . ASP A 1 86 ? -14.795 5.182 6.212 1.00 96.62 86 ASP A N 1
ATOM 652 C CA . ASP A 1 86 ? -14.585 6.044 5.050 1.00 96.62 86 ASP A CA 1
ATOM 653 C C . ASP A 1 86 ? -13.095 6.349 4.815 1.00 96.62 86 ASP A C 1
ATOM 655 O O . ASP A 1 86 ? -12.663 6.351 3.660 1.00 96.62 86 ASP A O 1
ATOM 659 N N . GLY A 1 87 ? -12.276 6.451 5.869 1.00 96.88 87 GLY A N 1
ATOM 660 C CA . GLY A 1 87 ? -10.810 6.417 5.752 1.00 96.88 87 GLY A CA 1
ATOM 661 C C . GLY A 1 87 ? -10.295 5.079 5.198 1.00 96.88 87 GLY A C 1
ATOM 662 O O . GLY A 1 87 ? -9.527 5.034 4.237 1.00 96.88 87 GLY A O 1
ATOM 663 N N . ALA A 1 88 ? -10.802 3.947 5.703 1.00 97.12 88 ALA A N 1
ATOM 664 C CA . ALA A 1 88 ? -10.435 2.625 5.184 1.00 97.12 88 ALA A CA 1
ATOM 665 C C . ALA A 1 88 ? -10.731 2.469 3.675 1.00 97.12 88 ALA A C 1
ATOM 667 O O . ALA A 1 88 ? -9.898 1.918 2.947 1.00 97.12 88 ALA A O 1
ATOM 668 N N . LYS A 1 89 ? -11.872 2.988 3.194 1.00 97.00 89 LYS A N 1
ATOM 669 C CA . LYS A 1 89 ? -12.208 3.072 1.758 1.00 97.00 89 LYS A CA 1
ATOM 670 C C . LYS A 1 89 ? -11.283 4.029 1.004 1.00 97.00 89 LYS A C 1
ATOM 672 O O . LYS A 1 89 ? -10.776 3.661 -0.049 1.00 97.00 89 LYS A O 1
ATOM 677 N N . THR A 1 90 ? -11.014 5.211 1.556 1.00 97.25 90 THR A N 1
ATOM 678 C CA . THR A 1 90 ? -10.160 6.254 0.956 1.00 97.25 90 THR A CA 1
ATOM 679 C C . THR A 1 90 ? -8.753 5.729 0.651 1.00 97.25 90 THR A C 1
ATOM 681 O O . THR A 1 90 ? -8.244 5.932 -0.456 1.00 97.25 90 THR A O 1
ATOM 684 N N . ALA A 1 91 ? -8.175 4.949 1.565 1.00 97.12 91 ALA A N 1
ATOM 685 C CA . ALA A 1 91 ? -6.922 4.229 1.357 1.00 97.12 91 ALA A CA 1
ATOM 686 C C . ALA A 1 91 ? -6.983 3.185 0.221 1.00 97.12 91 ALA A C 1
ATOM 688 O O . ALA A 1 91 ? -6.000 2.986 -0.498 1.00 97.12 91 ALA A O 1
ATOM 689 N N . LEU A 1 92 ? -8.121 2.503 0.052 1.00 97.19 92 LEU A N 1
ATOM 690 C CA . LEU A 1 92 ? -8.336 1.500 -0.999 1.00 97.19 92 LEU A CA 1
ATOM 691 C C . LEU A 1 92 ? -8.600 2.143 -2.365 1.00 97.19 92 LEU A C 1
ATOM 693 O O . LEU A 1 92 ? -8.087 1.633 -3.355 1.00 97.19 92 LEU A O 1
ATOM 697 N N . ASP A 1 93 ? -9.278 3.290 -2.437 1.00 97.56 93 ASP A N 1
ATOM 698 C CA . ASP A 1 93 ? -9.440 4.053 -3.684 1.00 97.56 93 ASP A CA 1
ATOM 699 C C . ASP A 1 93 ? -8.079 4.352 -4.335 1.00 97.56 93 ASP A C 1
ATOM 701 O O . ASP A 1 93 ? -7.925 4.216 -5.549 1.00 97.56 93 ASP A O 1
ATOM 705 N N . TYR A 1 94 ? -7.061 4.706 -3.536 1.00 98.00 94 TYR A N 1
ATOM 706 C CA . TYR A 1 94 ? -5.692 4.902 -4.030 1.00 98.00 94 TYR A CA 1
ATOM 707 C C . TYR A 1 94 ? -5.105 3.621 -4.642 1.00 98.00 94 TYR A C 1
ATOM 709 O O . TYR A 1 94 ? -4.499 3.673 -5.717 1.00 98.00 94 TYR A O 1
ATOM 717 N N . ILE A 1 95 ? -5.296 2.474 -3.976 1.00 98.38 95 ILE A N 1
ATOM 718 C CA . ILE A 1 95 ? -4.841 1.159 -4.454 1.00 98.38 95 ILE A CA 1
ATOM 719 C C . ILE A 1 95 ? -5.542 0.780 -5.766 1.00 98.38 95 ILE A C 1
ATOM 721 O O . ILE A 1 95 ? -4.902 0.225 -6.659 1.00 98.38 95 ILE A O 1
ATOM 725 N N . MET A 1 96 ? -6.825 1.121 -5.892 1.00 97.81 96 MET A N 1
ATOM 726 C CA . MET A 1 96 ? -7.688 0.786 -7.029 1.00 97.81 96 MET A CA 1
ATOM 72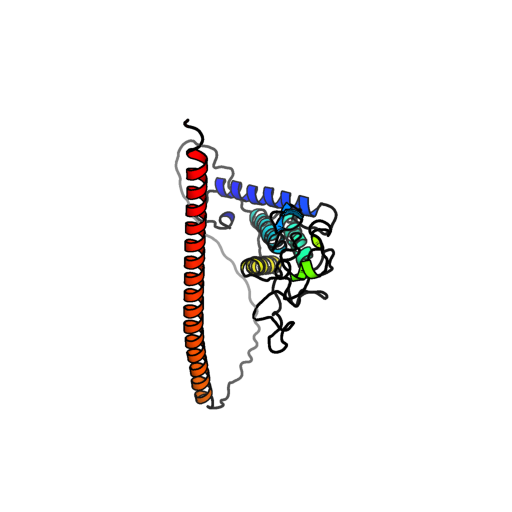7 C C . MET A 1 96 ? -7.617 1.785 -8.198 1.00 97.81 96 MET A C 1
ATOM 729 O O . MET A 1 96 ? -8.279 1.568 -9.208 1.00 97.81 96 MET A O 1
ATOM 733 N N . GLY A 1 97 ? -6.808 2.848 -8.103 1.00 97.44 97 GLY A N 1
ATOM 734 C CA . GLY A 1 97 ? -6.497 3.733 -9.236 1.00 97.44 97 GLY A CA 1
ATOM 735 C C . GLY A 1 97 ? -6.515 5.237 -8.953 1.00 97.44 97 GLY A C 1
ATOM 736 O O . GLY A 1 97 ? -5.990 5.999 -9.762 1.00 97.44 97 GLY A O 1
ATOM 737 N N . ARG A 1 98 ? -7.037 5.702 -7.807 1.00 97.25 98 ARG A N 1
ATOM 738 C CA . ARG A 1 98 ? -7.048 7.133 -7.436 1.00 97.25 98 ARG A CA 1
ATOM 739 C C . ARG A 1 98 ? -5.662 7.601 -6.983 1.00 97.25 98 ARG A C 1
ATOM 741 O O . ARG A 1 98 ? -5.432 7.902 -5.816 1.00 97.25 98 ARG A O 1
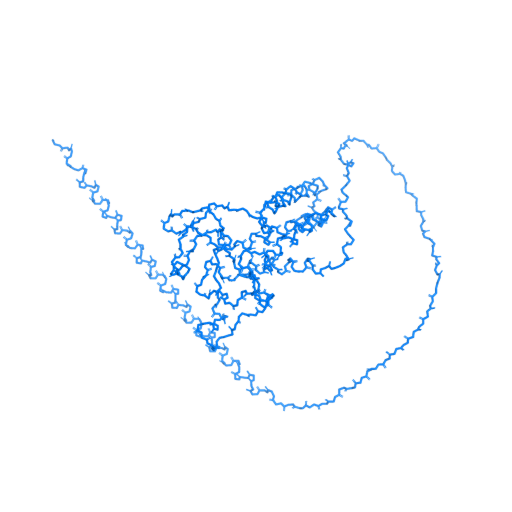ATOM 748 N N . ASN A 1 99 ? -4.721 7.651 -7.914 1.00 97.25 99 ASN A N 1
ATOM 749 C CA . ASN A 1 99 ? -3.317 7.983 -7.696 1.00 97.25 99 ASN A CA 1
ATOM 750 C C . ASN A 1 99 ? -2.749 8.713 -8.937 1.00 97.25 99 ASN A C 1
ATOM 752 O O . ASN A 1 99 ? -3.373 8.680 -9.997 1.00 97.25 99 ASN A O 1
ATOM 756 N N . PRO A 1 100 ? -1.586 9.393 -8.858 1.00 96.50 100 PRO A N 1
ATOM 757 C CA . PRO A 1 100 ? -1.101 10.243 -9.953 1.00 96.50 100 PRO A CA 1
ATOM 758 C C . PRO A 1 100 ? -0.602 9.477 -11.187 1.00 96.50 100 PRO A C 1
ATOM 760 O O . PRO A 1 100 ? -0.178 10.113 -12.151 1.00 96.50 100 PRO A O 1
ATOM 763 N N . LEU A 1 101 ? -0.614 8.142 -11.152 1.00 96.69 101 LEU A N 1
ATOM 764 C CA . LEU A 1 101 ? -0.295 7.280 -12.288 1.00 96.69 101 LEU A CA 1
ATOM 765 C C . LEU A 1 101 ? -1.545 6.733 -12.986 1.00 96.69 101 LEU A C 1
ATOM 767 O O . LEU A 1 101 ? -1.385 6.058 -13.998 1.00 96.69 101 LEU A O 1
ATOM 771 N N . ASP A 1 102 ? -2.750 7.012 -12.465 1.00 97.31 102 ASP A N 1
ATOM 772 C CA . ASP A 1 102 ? -4.016 6.454 -12.965 1.00 97.31 102 ASP A CA 1
ATOM 773 C C . ASP A 1 102 ? -3.960 4.915 -13.063 1.00 97.31 102 ASP A C 1
ATOM 775 O O . ASP A 1 102 ? -4.411 4.322 -14.034 1.00 97.31 102 ASP A O 1
ATOM 779 N N . ASN A 1 103 ? -3.317 4.258 -12.086 1.00 98.00 103 ASN A N 1
ATOM 780 C CA . ASN A 1 103 ? -2.998 2.829 -12.145 1.00 98.00 103 ASN A CA 1
ATOM 781 C C . ASN A 1 103 ? -3.563 2.070 -10.941 1.00 98.00 103 ASN A C 1
ATOM 783 O O . ASN A 1 103 ? -3.078 2.237 -9.819 1.00 98.00 103 ASN A O 1
ATOM 787 N N . CYS A 1 104 ? -4.520 1.173 -11.167 1.00 98.62 104 CYS A N 1
ATOM 788 C CA . CYS A 1 104 ? -4.898 0.154 -10.195 1.00 98.62 104 CYS A CA 1
ATOM 789 C C . CYS A 1 104 ? -3.718 -0.799 -9.963 1.00 98.62 104 CYS A C 1
ATOM 791 O O . CYS A 1 104 ? -3.241 -1.474 -10.877 1.00 98.62 104 CYS A O 1
ATOM 793 N N . TYR A 1 105 ? -3.242 -0.887 -8.724 1.00 98.81 105 TYR A N 1
ATOM 794 C CA . TYR A 1 105 ? -2.100 -1.736 -8.381 1.00 98.81 105 TYR A CA 1
ATOM 795 C C . TYR A 1 105 ? -2.451 -3.227 -8.256 1.00 98.81 105 TYR A C 1
ATOM 797 O O . TYR A 1 105 ? -1.556 -4.040 -8.009 1.00 98.81 105 TYR A O 1
ATOM 805 N N . VAL A 1 106 ? -3.725 -3.588 -8.429 1.00 98.75 106 VAL A N 1
ATOM 806 C CA . VAL A 1 106 ? -4.232 -4.964 -8.405 1.00 98.75 106 VAL A CA 1
ATOM 807 C C . VAL A 1 106 ? -4.431 -5.459 -9.838 1.00 98.75 106 VAL A C 1
ATOM 809 O O . VAL A 1 106 ? -5.147 -4.837 -10.621 1.00 98.75 106 VAL A O 1
ATOM 812 N N . THR A 1 107 ? -3.814 -6.586 -10.193 1.00 98.75 107 THR A N 1
ATOM 813 C CA . THR A 1 107 ? -3.949 -7.184 -11.532 1.00 98.75 107 THR A CA 1
ATOM 814 C C . THR A 1 107 ? -5.404 -7.509 -11.872 1.00 98.75 107 THR A C 1
ATOM 816 O O . THR A 1 107 ? -6.146 -7.998 -11.022 1.00 98.75 107 THR A O 1
ATOM 819 N N . GLY A 1 108 ? -5.818 -7.247 -13.115 1.00 97.88 108 GLY A N 1
ATOM 820 C CA . GLY A 1 108 ? -7.150 -7.611 -13.621 1.00 97.88 108 GLY A CA 1
ATOM 821 C C . GLY A 1 108 ? -8.307 -6.695 -13.200 1.00 97.88 108 GLY A C 1
ATOM 822 O O . GLY A 1 108 ? -9.419 -6.870 -13.691 1.00 97.88 108 GLY A O 1
ATOM 823 N N . TYR A 1 109 ? -8.067 -5.706 -12.333 1.00 97.88 109 TYR A N 1
ATOM 824 C CA . TYR A 1 109 ? -9.082 -4.752 -11.872 1.00 97.88 109 TYR A CA 1
ATOM 825 C C . TYR A 1 109 ? -8.772 -3.329 -12.346 1.00 97.88 109 TYR A C 1
ATOM 827 O O . TYR A 1 109 ? -7.630 -2.886 -12.262 1.00 97.88 109 TYR A O 1
ATOM 835 N N . GLY A 1 110 ? -9.805 -2.602 -12.782 1.00 94.88 110 GLY A N 1
ATOM 836 C CA . GLY A 1 110 ? -9.690 -1.253 -13.351 1.00 94.88 110 GLY A CA 1
ATOM 837 C C . GLY A 1 110 ? -9.256 -1.238 -14.823 1.00 94.88 110 GLY A C 1
ATOM 838 O O . GLY A 1 110 ? -8.688 -2.198 -15.343 1.00 94.88 110 GLY A O 1
ATOM 839 N N . GLU A 1 111 ? -9.535 -0.136 -15.515 1.00 94.88 111 GLU A N 1
ATOM 840 C CA . GLU A 1 111 ? -9.212 0.072 -16.934 1.00 94.88 111 GLU A CA 1
ATOM 841 C C . GLU A 1 111 ? -7.694 0.104 -17.182 1.00 94.88 111 GLU A C 1
ATOM 843 O O . GLU A 1 111 ? -7.189 -0.412 -18.186 1.00 94.88 111 GLU A O 1
ATOM 848 N N . HIS A 1 112 ? -6.962 0.684 -16.233 1.00 96.44 112 HIS A N 1
ATOM 849 C CA . HIS A 1 112 ? -5.509 0.765 -16.198 1.00 96.44 112 HIS A CA 1
ATOM 850 C C . HIS A 1 112 ? -5.014 0.037 -14.944 1.00 96.44 112 HIS A C 1
ATOM 852 O O . HIS A 1 112 ? -5.082 0.567 -13.838 1.00 96.44 112 HIS A O 1
ATOM 858 N N . SER A 1 113 ? -4.546 -1.200 -15.113 1.00 97.81 113 SER A N 1
ATOM 859 C CA . SER A 1 113 ? -4.073 -2.059 -14.023 1.00 97.81 113 SER A CA 1
ATOM 860 C C . SER A 1 113 ? -2.609 -2.459 -14.196 1.00 97.81 113 SER A C 1
ATOM 862 O O . SER A 1 113 ? -2.124 -2.558 -15.329 1.00 97.81 113 SER A O 1
ATOM 864 N N . THR A 1 114 ? -1.963 -2.852 -13.093 1.00 98.31 114 THR A N 1
ATOM 865 C CA . THR A 1 114 ? -0.795 -3.751 -13.111 1.00 98.31 114 THR A CA 1
ATOM 866 C C . THR A 1 114 ? -1.073 -4.944 -14.031 1.00 98.31 114 THR A C 1
ATOM 868 O O . THR A 1 114 ? -2.154 -5.541 -13.955 1.00 98.31 114 THR A O 1
ATOM 871 N N . LYS A 1 115 ? -0.110 -5.335 -14.872 1.00 98.19 115 LYS A N 1
ATOM 872 C CA . LYS A 1 115 ? -0.201 -6.534 -15.731 1.00 98.19 115 LYS A CA 1
ATOM 873 C C . LYS A 1 115 ? 1.016 -7.445 -15.614 1.00 98.19 115 LYS A C 1
ATOM 875 O O . LYS A 1 115 ? 0.891 -8.647 -15.843 1.00 98.19 115 LYS A O 1
ATOM 880 N N . ASN A 1 116 ? 2.172 -6.899 -15.243 1.00 98.25 116 ASN A N 1
ATOM 881 C CA . ASN A 1 116 ? 3.468 -7.565 -15.345 1.00 98.25 116 ASN A CA 1
ATOM 882 C C . ASN A 1 116 ? 4.221 -7.598 -13.999 1.00 98.25 116 ASN A C 1
ATOM 884 O O . ASN A 1 116 ? 5.369 -7.145 -13.943 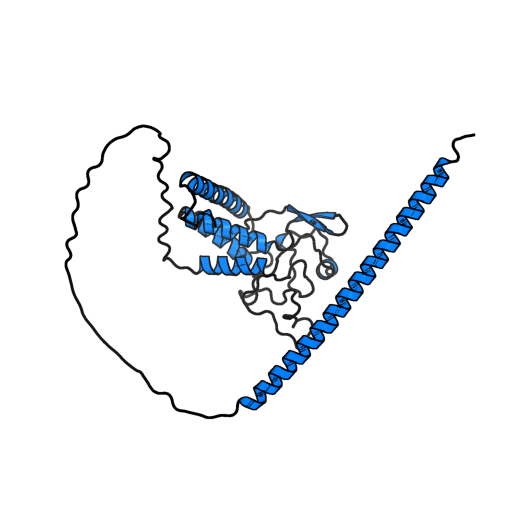1.00 98.25 116 ASN A O 1
ATOM 888 N N . PRO A 1 117 ? 3.616 -8.090 -12.896 1.00 98.19 117 PRO A N 1
ATOM 889 C CA . PRO A 1 117 ? 4.292 -8.113 -11.606 1.00 98.19 117 PRO A CA 1
ATOM 890 C C . PRO A 1 117 ? 5.550 -8.993 -11.657 1.00 98.19 117 PRO A C 1
ATOM 892 O O . PRO A 1 117 ? 5.567 -10.024 -12.331 1.00 98.19 117 PRO A O 1
ATOM 895 N N . HIS A 1 118 ? 6.603 -8.625 -10.918 1.00 98.56 118 HIS A N 1
ATOM 896 C CA . HIS A 1 118 ? 7.827 -9.428 -10.828 1.00 98.56 118 HIS A CA 1
ATOM 897 C C . HIS A 1 118 ? 7.526 -10.774 -10.159 1.00 98.56 118 HIS A C 1
ATOM 899 O O . HIS A 1 118 ? 7.487 -10.891 -8.933 1.00 98.56 118 HIS A O 1
ATOM 905 N N . HIS A 1 119 ? 7.313 -11.805 -10.975 1.00 98.25 119 HIS A N 1
ATOM 906 C CA . HIS A 1 119 ? 7.040 -13.158 -10.521 1.00 98.25 119 HIS A CA 1
ATOM 907 C C . HIS A 1 119 ? 7.577 -14.192 -11.517 1.00 98.25 119 HIS A C 1
ATOM 909 O O . HIS A 1 119 ? 7.392 -14.078 -12.724 1.00 98.25 119 HIS A O 1
ATOM 915 N N . ARG A 1 120 ? 8.219 -15.250 -11.006 1.00 98.00 120 ARG A N 1
ATOM 916 C CA . ARG A 1 120 ? 8.952 -16.235 -11.830 1.00 98.00 120 ARG A CA 1
ATOM 917 C C . ARG A 1 120 ? 8.072 -17.085 -12.747 1.00 98.00 120 ARG A C 1
ATOM 919 O O . ARG A 1 120 ? 8.591 -17.634 -13.709 1.00 98.00 120 ARG A O 1
ATOM 926 N N . TRP A 1 121 ? 6.798 -17.256 -12.396 1.00 98.25 121 TRP A N 1
ATOM 927 C CA . TRP A 1 121 ? 5.842 -18.060 -13.165 1.00 98.25 121 TRP A CA 1
ATOM 928 C C . TRP A 1 121 ? 4.843 -17.212 -13.959 1.00 98.25 121 TRP A C 1
ATOM 930 O O . TRP A 1 121 ? 4.270 -17.696 -14.925 1.00 98.25 121 TRP A O 1
ATOM 940 N N . TRP A 1 122 ? 4.630 -15.953 -13.565 1.00 98.25 122 TRP A N 1
ATOM 941 C CA . TRP A 1 122 ? 3.699 -15.046 -14.246 1.00 98.25 122 TRP A CA 1
ATOM 942 C C . TRP A 1 122 ? 4.467 -14.146 -15.216 1.00 98.25 122 TRP A C 1
ATOM 944 O O . TRP A 1 122 ? 4.430 -12.921 -15.132 1.00 98.25 122 TRP A O 1
ATOM 954 N N . SER A 1 123 ? 5.261 -14.790 -16.069 1.00 97.81 123 SER A N 1
ATOM 955 C CA . SER A 1 123 ? 6.393 -14.196 -16.780 1.00 97.81 123 SER A CA 1
ATOM 956 C C . SER A 1 123 ? 6.175 -14.016 -18.285 1.00 97.81 123 SER A C 1
ATOM 958 O O . SER A 1 123 ? 7.143 -13.871 -19.030 1.00 97.81 123 SER A O 1
ATOM 960 N N . HIS A 1 124 ? 4.911 -13.942 -18.718 1.00 98.00 124 HIS A N 1
ATOM 961 C CA . HIS A 1 124 ? 4.500 -13.755 -20.117 1.00 98.00 124 HIS A CA 1
ATOM 962 C C . HIS A 1 124 ? 5.233 -12.620 -20.863 1.00 98.00 124 HIS A C 1
ATOM 964 O O . HIS A 1 124 ? 5.492 -12.727 -22.055 1.00 98.00 124 HIS A O 1
ATOM 970 N N . GLN A 1 125 ? 5.609 -11.540 -20.164 1.00 98.12 125 GLN A N 1
ATOM 971 C CA . GLN A 1 125 ? 6.358 -10.410 -20.739 1.00 98.12 125 GLN A CA 1
ATOM 972 C C . GLN A 1 125 ? 7.794 -10.767 -21.178 1.00 98.12 125 GLN A C 1
ATOM 974 O O . GLN A 1 125 ? 8.364 -10.065 -22.012 1.00 98.12 125 GLN A O 1
ATOM 979 N N . ILE A 1 126 ? 8.388 -11.831 -20.623 1.00 97.25 126 ILE A N 1
ATOM 980 C CA . ILE A 1 126 ? 9.714 -12.345 -21.012 1.00 97.25 126 ILE A CA 1
ATOM 981 C C . ILE A 1 126 ? 9.591 -13.470 -22.039 1.00 97.25 126 ILE A C 1
ATOM 983 O O . ILE A 1 126 ? 10.387 -13.536 -22.975 1.00 97.25 126 ILE A O 1
ATOM 987 N N . ASP A 1 127 ? 8.626 -14.366 -21.843 1.00 97.50 127 ASP A N 1
ATOM 988 C CA . ASP A 1 127 ? 8.410 -15.545 -22.677 1.00 97.50 127 ASP A CA 1
ATOM 989 C C . ASP A 1 127 ? 6.914 -15.885 -22.687 1.00 97.50 127 ASP A C 1
ATOM 991 O O . ASP A 1 127 ? 6.330 -16.206 -21.648 1.00 97.50 127 ASP A O 1
ATOM 995 N N . GLU A 1 128 ? 6.302 -15.818 -23.873 1.00 97.12 128 GLU A N 1
ATOM 996 C CA . GLU A 1 128 ? 4.868 -16.041 -24.095 1.00 97.12 128 GLU A CA 1
ATOM 997 C C . GLU A 1 128 ? 4.399 -17.447 -23.670 1.00 97.12 128 GLU A C 1
ATOM 999 O O . GLU A 1 128 ? 3.202 -17.654 -23.458 1.00 97.12 128 GLU A O 1
ATOM 1004 N N . ALA A 1 129 ? 5.319 -18.409 -23.504 1.00 98.12 129 ALA A N 1
ATOM 1005 C CA . ALA A 1 129 ? 5.018 -19.741 -22.978 1.00 98.12 129 ALA A CA 1
ATOM 1006 C C . ALA A 1 129 ? 4.597 -19.737 -21.494 1.00 98.12 129 ALA A C 1
ATOM 1008 O O . ALA A 1 129 ? 3.989 -20.706 -21.029 1.00 98.12 129 ALA A O 1
ATOM 1009 N N . PHE A 1 130 ? 4.902 -18.672 -20.748 1.00 98.44 130 PHE A N 1
ATOM 1010 C CA . PHE A 1 130 ? 4.436 -18.481 -19.375 1.00 98.44 130 PHE A CA 1
ATOM 1011 C C . PHE A 1 130 ? 3.117 -17.693 -19.341 1.00 98.44 130 PHE A C 1
ATOM 1013 O O . PHE A 1 130 ? 2.895 -16.816 -20.179 1.00 98.44 130 PHE A O 1
ATOM 1020 N N . PRO A 1 131 ? 2.230 -17.962 -18.367 1.00 98.31 131 PRO A N 1
ATOM 1021 C CA . PRO A 1 131 ? 0.996 -17.200 -18.202 1.00 98.31 131 PRO A CA 1
ATOM 1022 C C . PRO A 1 131 ? 1.261 -15.766 -17.719 1.00 98.31 131 PRO A C 1
ATOM 1024 O O . PRO A 1 131 ? 2.286 -15.468 -17.101 1.00 98.31 131 PRO A O 1
ATOM 1027 N N . SER A 1 132 ? 0.296 -14.874 -17.948 1.00 98.12 132 SER A N 1
ATOM 1028 C CA . SER A 1 132 ? 0.200 -13.602 -17.221 1.00 98.12 132 SER A CA 1
ATOM 1029 C C . SER A 1 132 ? -0.149 -13.844 -15.745 1.00 98.12 132 SER A C 1
ATOM 1031 O O . SER A 1 132 ? -0.492 -14.960 -15.343 1.00 98.12 132 SER A O 1
ATOM 1033 N N . ALA A 1 133 ? -0.073 -12.799 -14.920 1.00 98.12 133 ALA A N 1
ATOM 1034 C CA . ALA A 1 133 ? -0.577 -12.882 -13.553 1.00 98.12 133 ALA A CA 1
ATOM 1035 C C . ALA A 1 133 ? -2.107 -13.077 -13.550 1.00 98.12 133 ALA A C 1
ATOM 1037 O O . ALA A 1 133 ? -2.781 -12.504 -14.407 1.00 98.12 133 ALA A O 1
ATOM 1038 N N . PRO A 1 134 ? -2.663 -13.868 -12.612 1.00 98.19 134 PRO A N 1
ATOM 1039 C CA . PRO A 1 134 ? -4.104 -13.953 -12.416 1.00 98.19 134 PRO A CA 1
ATOM 1040 C C . PRO A 1 134 ? -4.637 -12.634 -11.852 1.00 98.19 134 PRO A C 1
ATOM 1042 O O . PRO A 1 134 ? -3.874 -11.824 -11.319 1.00 98.19 134 PRO A O 1
ATOM 1045 N N . ASP A 1 135 ? -5.949 -12.446 -11.915 1.00 98.38 135 ASP A N 1
ATOM 1046 C CA . ASP A 1 135 ? -6.607 -11.281 -11.329 1.00 98.38 135 ASP A CA 1
ATOM 1047 C C . ASP A 1 135 ? -6.510 -11.309 -9.791 1.00 98.38 135 ASP A C 1
ATOM 1049 O O . ASP A 1 135 ? -6.518 -12.375 -9.167 1.00 98.38 135 ASP A O 1
ATOM 1053 N N . GLY A 1 136 ? -6.439 -10.135 -9.161 1.00 98.12 136 GLY A N 1
ATOM 1054 C CA . GLY A 1 136 ? -6.423 -9.997 -7.700 1.00 98.12 136 GLY A CA 1
ATOM 1055 C C . GLY A 1 136 ? -5.036 -9.985 -7.046 1.00 98.12 136 GLY A C 1
ATOM 1056 O O . GLY A 1 136 ? -4.953 -10.124 -5.826 1.00 98.12 136 GLY A O 1
ATOM 1057 N N . VAL A 1 137 ? -3.948 -9.815 -7.807 1.00 98.62 137 VAL A N 1
ATOM 1058 C CA . VAL A 1 137 ? -2.575 -9.748 -7.274 1.00 98.62 137 VAL A CA 1
ATOM 1059 C C . VAL A 1 137 ? -2.155 -8.297 -7.029 1.00 98.62 137 VAL A C 1
ATOM 1061 O O . VAL A 1 137 ? -2.037 -7.513 -7.969 1.00 98.62 137 VAL A O 1
ATOM 1064 N N . LEU A 1 138 ? -1.861 -7.947 -5.774 1.00 98.75 138 LEU A N 1
ATOM 1065 C CA . LEU A 1 138 ? -1.329 -6.636 -5.392 1.00 98.75 138 LEU A CA 1
ATOM 1066 C C . LEU A 1 138 ? 0.167 -6.501 -5.718 1.00 98.75 138 LEU A C 1
ATOM 1068 O O . LEU A 1 138 ? 0.995 -7.264 -5.201 1.00 98.75 138 LEU A O 1
ATOM 1072 N N . ALA A 1 139 ? 0.508 -5.472 -6.496 1.00 98.69 139 ALA A N 1
ATOM 1073 C CA . ALA A 1 139 ? 1.875 -4.989 -6.680 1.00 98.69 139 ALA A CA 1
ATOM 1074 C C . ALA A 1 139 ? 2.380 -4.195 -5.462 1.00 98.69 139 ALA A C 1
ATOM 1076 O O . ALA A 1 139 ? 1.619 -3.478 -4.805 1.00 98.69 139 ALA A O 1
ATOM 1077 N N . GLY A 1 140 ? 3.689 -4.259 -5.199 1.00 98.38 140 GLY A N 1
ATOM 1078 C CA . GLY A 1 140 ? 4.341 -3.549 -4.089 1.00 98.38 140 GLY A CA 1
ATOM 1079 C C . GLY A 1 140 ? 4.147 -2.026 -4.091 1.00 98.38 140 GLY A C 1
ATOM 1080 O O . GLY A 1 140 ? 4.067 -1.424 -3.018 1.00 98.38 140 GLY A O 1
ATOM 1081 N N . GLY A 1 141 ? 4.015 -1.415 -5.268 1.00 98.31 141 GLY A N 1
ATOM 1082 C CA . GLY A 1 141 ? 3.724 0.008 -5.436 1.00 98.31 141 GLY A CA 1
ATOM 1083 C C . GLY A 1 141 ? 4.964 0.909 -5.459 1.00 98.31 141 GLY A C 1
ATOM 1084 O O . GLY A 1 141 ? 6.099 0.423 -5.483 1.00 98.31 141 GLY A O 1
ATOM 1085 N N . PRO A 1 142 ? 4.769 2.240 -5.471 1.00 97.88 142 PRO A N 1
ATOM 1086 C CA . PRO A 1 142 ? 5.853 3.193 -5.683 1.00 97.88 142 PRO A CA 1
ATOM 1087 C C . PRO A 1 142 ? 6.984 3.094 -4.651 1.00 97.88 142 PRO A C 1
ATOM 1089 O O . PRO A 1 142 ? 6.732 3.062 -3.446 1.00 97.88 142 PRO A O 1
ATOM 1092 N N . ASN A 1 143 ? 8.235 3.097 -5.118 1.00 97.62 143 ASN A N 1
ATOM 1093 C CA . ASN A 1 143 ? 9.439 3.009 -4.286 1.00 97.62 143 ASN A CA 1
ATOM 1094 C C . ASN A 1 143 ? 10.481 4.043 -4.729 1.00 97.62 143 ASN A C 1
ATOM 1096 O O . ASN A 1 143 ? 11.178 3.871 -5.730 1.00 97.62 143 ASN A O 1
ATOM 1100 N N . SER A 1 144 ? 10.646 5.107 -3.947 1.00 97.19 144 SER A N 1
ATOM 1101 C CA . SER A 1 144 ? 11.565 6.211 -4.268 1.00 97.19 144 SER A CA 1
ATOM 1102 C C . SER A 1 144 ? 13.048 5.840 -4.153 1.00 97.19 144 SER A C 1
ATOM 1104 O O . SER A 1 144 ? 13.910 6.584 -4.622 1.00 97.19 144 SER A O 1
ATOM 1106 N N . GLY A 1 145 ? 13.367 4.681 -3.568 1.00 95.81 145 GLY A N 1
ATOM 1107 C CA . GLY A 1 145 ? 14.721 4.129 -3.556 1.00 95.81 145 GLY A CA 1
ATOM 1108 C C . GLY A 1 145 ? 15.188 3.589 -4.915 1.00 95.81 145 GLY A C 1
ATOM 1109 O O . GLY A 1 145 ? 16.385 3.336 -5.068 1.00 95.81 145 GLY A O 1
ATOM 1110 N N . LEU A 1 146 ? 14.270 3.412 -5.883 1.00 94.69 146 LEU A N 1
ATOM 1111 C CA . LEU A 1 146 ? 14.524 2.922 -7.250 1.00 94.69 146 LEU A CA 1
ATOM 1112 C C . LEU A 1 146 ? 15.499 1.735 -7.252 1.00 94.69 146 LEU A C 1
ATOM 1114 O O . LEU A 1 146 ? 16.575 1.805 -7.836 1.00 94.69 146 LEU A O 1
ATOM 1118 N N . GLN A 1 147 ? 15.243 0.712 -6.440 1.00 93.94 147 GLN A N 1
ATOM 1119 C CA . GLN A 1 147 ? 16.319 -0.145 -5.926 1.00 93.94 147 GLN A CA 1
ATOM 1120 C C . GLN A 1 147 ? 16.819 -1.182 -6.944 1.00 93.94 147 GLN A C 1
ATOM 1122 O O . GLN A 1 147 ? 17.946 -1.662 -6.798 1.00 93.94 147 GLN A O 1
ATOM 1127 N N . ASP A 1 148 ? 16.043 -1.454 -7.992 1.00 95.25 148 ASP A N 1
ATOM 1128 C CA . ASP A 1 148 ? 16.370 -2.412 -9.048 1.00 95.25 148 ASP A CA 1
ATOM 1129 C C . ASP A 1 148 ? 17.124 -1.805 -10.258 1.00 95.25 148 ASP A C 1
ATOM 1131 O O . ASP A 1 148 ? 17.123 -0.585 -10.461 1.00 95.25 148 ASP A O 1
ATOM 1135 N N . PRO A 1 149 ? 17.816 -2.637 -11.068 1.00 94.69 149 PRO A N 1
ATOM 1136 C CA . PRO A 1 149 ? 18.532 -2.170 -12.256 1.00 94.69 149 PRO A CA 1
ATOM 1137 C C . PRO A 1 149 ? 17.625 -1.681 -13.388 1.00 94.69 149 PRO A C 1
ATOM 1139 O O . PRO A 1 149 ? 18.082 -0.877 -14.198 1.00 94.69 149 PRO A O 1
ATOM 1142 N N . TRP A 1 150 ? 16.380 -2.160 -13.471 1.00 95.38 150 TRP A N 1
ATOM 1143 C CA . TRP A 1 150 ? 15.466 -1.835 -14.566 1.00 95.38 150 TRP A CA 1
ATOM 1144 C C . TRP A 1 150 ? 14.980 -0.392 -14.451 1.00 95.38 150 TRP A C 1
ATOM 1146 O O . TRP A 1 150 ? 15.215 0.413 -15.347 1.00 95.38 150 TRP A O 1
ATOM 1156 N N . VAL A 1 151 ? 14.405 -0.038 -13.303 1.00 93.81 151 VAL A N 1
ATOM 1157 C CA . VAL A 1 151 ? 13.918 1.306 -12.971 1.00 93.81 151 VAL A CA 1
ATOM 1158 C C . VAL A 1 151 ? 15.060 2.326 -13.022 1.00 93.81 151 VAL A C 1
ATOM 1160 O O . VAL A 1 151 ? 14.892 3.400 -13.596 1.00 93.81 151 VAL A O 1
ATOM 1163 N N . LYS A 1 152 ? 16.257 1.980 -12.523 1.00 91.75 152 LYS A N 1
ATOM 1164 C CA . LYS A 1 152 ? 17.467 2.811 -12.705 1.00 91.75 152 LYS A CA 1
ATOM 1165 C C . LYS A 1 152 ? 17.862 2.961 -14.181 1.00 91.75 152 LYS A C 1
ATOM 1167 O O . LYS A 1 152 ? 18.299 4.032 -14.594 1.00 91.75 152 LYS A O 1
ATOM 1172 N N . GLY A 1 153 ? 17.706 1.905 -14.979 1.00 93.38 153 GLY A N 1
ATOM 1173 C CA . GLY A 1 153 ? 17.994 1.887 -16.416 1.00 93.38 153 GLY A CA 1
ATOM 1174 C C . GLY A 1 153 ? 17.099 2.806 -17.253 1.00 93.38 153 GLY A C 1
ATOM 1175 O O . GLY A 1 153 ? 17.518 3.228 -18.328 1.00 93.38 153 GLY A O 1
ATOM 1176 N N . LEU A 1 154 ? 15.921 3.188 -16.745 1.00 92.62 154 LEU A N 1
ATOM 1177 C CA . LEU A 1 154 ? 15.030 4.176 -17.373 1.00 92.62 154 LEU A CA 1
ATOM 1178 C C . LEU A 1 154 ? 15.541 5.628 -17.263 1.00 92.62 154 LEU A C 1
ATOM 1180 O O . LEU A 1 154 ? 14.909 6.538 -17.793 1.00 92.62 154 LEU A O 1
ATOM 1184 N N . GLY A 1 155 ? 16.672 5.861 -16.585 1.00 90.69 155 GLY A N 1
ATOM 1185 C CA . GLY A 1 155 ? 17.223 7.201 -16.354 1.00 90.69 155 GLY A CA 1
ATOM 1186 C C . GLY A 1 155 ? 16.586 7.936 -15.172 1.00 90.69 155 GLY A C 1
ATOM 1187 O O . GLY A 1 155 ? 16.701 9.153 -15.074 1.00 90.69 155 GLY A O 1
ATOM 1188 N N . TYR A 1 156 ? 15.901 7.214 -14.284 1.00 89.31 156 TYR A N 1
ATOM 1189 C CA . TYR A 1 156 ? 15.282 7.774 -13.087 1.00 89.31 156 TYR A CA 1
ATOM 1190 C C . TYR A 1 156 ? 16.307 7.953 -11.956 1.00 89.31 156 TYR A C 1
ATOM 1192 O O . TYR A 1 156 ? 16.972 6.994 -11.554 1.00 89.31 156 TYR A O 1
ATOM 1200 N N . GLU A 1 157 ? 16.389 9.162 -11.392 1.00 88.94 157 GLU A N 1
ATOM 1201 C CA . GLU A 1 157 ? 17.235 9.462 -10.232 1.00 88.94 157 GLU A CA 1
ATOM 1202 C C . GLU A 1 157 ? 16.427 9.513 -8.922 1.00 88.94 157 GLU A C 1
ATOM 1204 O O . GLU A 1 157 ? 15.366 10.137 -8.814 1.00 88.94 157 GLU A O 1
ATOM 1209 N N . SER A 1 158 ? 16.928 8.822 -7.892 1.00 89.69 158 SER A N 1
ATOM 1210 C CA . SER A 1 158 ? 16.264 8.737 -6.589 1.00 89.69 158 SER A CA 1
ATOM 1211 C C . SER A 1 158 ? 16.220 10.108 -5.917 1.00 89.69 158 SER A C 1
ATOM 1213 O O . SER A 1 158 ? 17.263 10.701 -5.646 1.00 89.69 158 SER A O 1
ATOM 1215 N N . GLY A 1 159 ? 15.014 10.568 -5.582 1.00 86.94 159 GLY A N 1
ATOM 1216 C CA . GLY A 1 159 ? 14.775 11.873 -4.960 1.00 86.94 159 GLY A CA 1
ATOM 1217 C C . GLY A 1 159 ? 14.416 12.999 -5.936 1.00 86.94 159 GLY A C 1
ATOM 1218 O O . GLY A 1 159 ? 13.981 14.048 -5.471 1.00 86.94 159 GLY A O 1
ATOM 1219 N N . GLU A 1 160 ? 14.531 12.792 -7.253 1.00 90.06 160 GLU A N 1
ATOM 1220 C CA . GLU A 1 160 ? 14.047 13.758 -8.257 1.00 90.06 160 GLU A CA 1
ATOM 1221 C C . GLU A 1 160 ? 12.579 13.521 -8.643 1.00 90.06 160 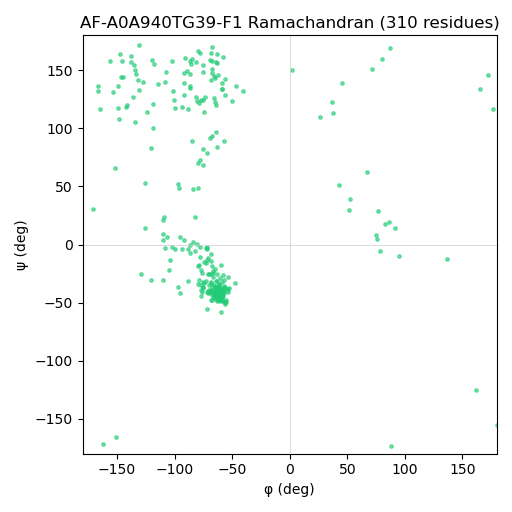GLU A C 1
ATOM 1223 O O . GLU A 1 160 ? 11.841 14.459 -8.939 1.00 90.06 160 GLU A O 1
ATOM 1228 N N . ILE A 1 161 ? 12.136 12.262 -8.606 1.00 91.69 161 ILE A N 1
ATOM 1229 C CA . ILE A 1 161 ? 10.764 11.863 -8.934 1.00 91.69 161 ILE A CA 1
ATOM 1230 C C . ILE A 1 161 ? 9.876 11.970 -7.690 1.00 91.69 161 ILE A C 1
ATOM 1232 O O . ILE A 1 161 ? 10.245 11.509 -6.607 1.00 91.69 161 ILE A O 1
ATOM 1236 N N . ALA A 1 162 ? 8.680 12.548 -7.848 1.00 94.31 162 ALA A N 1
ATOM 1237 C CA . ALA A 1 162 ? 7.691 12.621 -6.775 1.00 94.31 162 ALA A CA 1
ATOM 1238 C C . ALA A 1 162 ? 7.326 11.201 -6.281 1.00 94.31 162 ALA A C 1
ATOM 1240 O O . ALA A 1 162 ? 7.047 10.343 -7.117 1.00 94.31 162 ALA A O 1
ATOM 1241 N N . PRO A 1 163 ? 7.271 10.923 -4.962 1.00 95.38 163 PRO A N 1
ATOM 1242 C CA . PRO A 1 163 ? 7.253 9.550 -4.445 1.00 95.38 163 PRO A CA 1
ATOM 1243 C C . PRO A 1 163 ? 6.180 8.609 -5.006 1.00 95.38 163 PRO A C 1
ATOM 1245 O O . PRO A 1 163 ? 6.475 7.445 -5.258 1.00 95.38 163 PRO A O 1
ATOM 1248 N N . GLN A 1 164 ? 4.967 9.111 -5.252 1.00 96.06 164 GLN A N 1
ATOM 1249 C CA . GLN A 1 164 ? 3.859 8.332 -5.822 1.00 96.06 164 GLN A CA 1
ATOM 1250 C C . GLN A 1 164 ? 4.022 8.015 -7.321 1.00 96.06 164 GLN A C 1
ATOM 1252 O O . GLN A 1 164 ? 3.354 7.119 -7.820 1.00 96.06 164 GLN A O 1
ATOM 1257 N N . LEU A 1 165 ? 4.916 8.709 -8.034 1.00 95.88 165 LEU A N 1
ATOM 1258 C CA . LEU A 1 165 ? 5.258 8.436 -9.436 1.00 95.88 165 LEU A CA 1
ATOM 1259 C C . LEU A 1 165 ? 6.397 7.406 -9.579 1.00 95.88 165 LEU A C 1
ATOM 1261 O O . LEU A 1 165 ? 6.752 7.033 -10.693 1.00 95.88 165 LEU A O 1
ATOM 1265 N N . CYS A 1 166 ? 7.003 6.942 -8.479 1.00 96.69 166 CYS A N 1
ATOM 1266 C CA . CYS A 1 166 ? 8.136 6.010 -8.500 1.00 96.69 166 CYS A CA 1
ATOM 1267 C C . CYS A 1 166 ? 7.711 4.540 -8.719 1.00 96.69 166 CYS A C 1
ATOM 1269 O O . CYS A 1 166 ? 8.141 3.669 -7.962 1.00 96.69 166 CYS A O 1
ATOM 1271 N N . TYR A 1 167 ? 6.862 4.254 -9.709 1.00 97.88 167 TYR A N 1
ATOM 1272 C CA . TYR A 1 167 ? 6.368 2.909 -10.038 1.00 97.88 167 TYR A CA 1
ATOM 1273 C C . TYR A 1 167 ? 6.440 2.629 -11.545 1.00 97.88 167 TYR A C 1
ATOM 1275 O O . TYR A 1 167 ? 6.290 3.540 -12.358 1.00 97.88 167 TYR A O 1
ATOM 1283 N N . VAL A 1 168 ? 6.696 1.370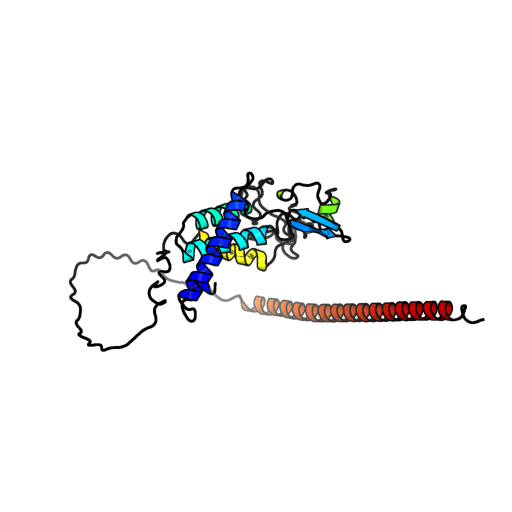 -11.912 1.00 97.44 168 VAL A N 1
ATOM 1284 C CA . VAL A 1 168 ? 6.812 0.908 -13.302 1.00 97.44 168 VAL A CA 1
ATOM 1285 C C . VAL A 1 168 ? 6.184 -0.481 -13.425 1.00 97.44 168 VAL A C 1
ATOM 1287 O O . VAL A 1 168 ? 6.701 -1.425 -12.832 1.00 97.44 168 VAL A O 1
ATOM 1290 N N . ASP A 1 169 ? 5.131 -0.641 -14.237 1.00 98.12 169 ASP A N 1
ATOM 1291 C CA . ASP A 1 169 ? 4.590 -1.974 -14.550 1.00 98.12 169 ASP A CA 1
ATOM 1292 C C . ASP A 1 169 ? 5.488 -2.718 -15.553 1.00 98.12 169 ASP A C 1
ATOM 1294 O O . ASP A 1 169 ? 5.269 -2.720 -16.765 1.00 98.12 169 ASP A O 1
ATOM 1298 N N . HIS A 1 170 ? 6.552 -3.328 -15.037 1.00 98.19 170 HIS A N 1
ATOM 1299 C CA . HIS A 1 170 ? 7.430 -4.208 -15.796 1.00 98.19 170 HIS A CA 1
ATOM 1300 C C . HIS A 1 170 ? 7.940 -5.341 -14.907 1.00 98.19 170 HIS A C 1
ATOM 1302 O O . HIS A 1 170 ? 8.250 -5.130 -13.733 1.00 98.19 170 HIS A O 1
ATOM 1308 N N . ILE A 1 171 ? 8.090 -6.532 -15.475 1.00 97.94 171 ILE A N 1
ATOM 1309 C CA . ILE A 1 171 ? 8.479 -7.738 -14.743 1.00 97.94 171 ILE A CA 1
ATOM 1310 C C . ILE A 1 171 ? 9.878 -7.632 -14.129 1.00 97.94 171 ILE A C 1
ATOM 1312 O O . ILE A 1 171 ? 10.118 -8.162 -13.055 1.00 97.94 171 ILE A O 1
ATOM 1316 N N . GLU A 1 172 ? 10.808 -6.908 -14.751 1.00 97.88 172 GLU A N 1
ATOM 1317 C CA . GLU A 1 172 ? 12.154 -6.683 -14.191 1.00 97.88 172 GLU A CA 1
ATOM 1318 C C . GLU A 1 172 ? 12.189 -5.605 -13.081 1.00 97.88 172 GLU A C 1
ATOM 1320 O O . GLU A 1 172 ? 13.190 -5.475 -12.374 1.00 97.88 172 GLU A O 1
ATOM 1325 N N . ALA A 1 173 ? 11.106 -4.842 -12.885 1.00 97.88 173 ALA A N 1
ATOM 1326 C CA . ALA A 1 173 ? 11.032 -3.711 -11.952 1.00 97.88 173 ALA A CA 1
ATOM 1327 C C . ALA A 1 173 ? 10.721 -4.141 -10.501 1.00 97.88 173 ALA A C 1
ATOM 1329 O O . ALA A 1 173 ? 9.839 -3.572 -9.848 1.00 97.88 173 ALA A O 1
ATOM 1330 N N . TRP A 1 174 ? 11.422 -5.159 -9.984 1.00 97.88 174 TRP A N 1
ATOM 1331 C CA . TRP A 1 174 ? 11.111 -5.816 -8.701 1.00 97.88 174 TRP A CA 1
ATOM 1332 C C . TRP A 1 174 ? 11.005 -4.862 -7.504 1.00 97.88 174 TRP A C 1
ATOM 1334 O O . TRP A 1 174 ? 10.241 -5.126 -6.575 1.00 97.88 174 TRP A O 1
ATOM 1344 N N . SER A 1 175 ? 11.703 -3.720 -7.516 1.00 96.88 175 SER A N 1
ATOM 1345 C CA . SER A 1 175 ? 11.651 -2.777 -6.394 1.00 96.88 175 SER A CA 1
ATOM 1346 C C . SER A 1 175 ? 10.344 -1.982 -6.325 1.00 96.88 175 SER A C 1
ATOM 1348 O O . SER A 1 175 ? 10.048 -1.404 -5.279 1.00 96.88 175 SER A O 1
ATOM 1350 N N . THR A 1 176 ? 9.554 -1.976 -7.404 1.00 97.25 176 THR A N 1
ATOM 1351 C CA . THR A 1 176 ? 8.257 -1.281 -7.498 1.00 97.25 176 THR A CA 1
ATOM 1352 C C . THR A 1 176 ? 7.087 -2.228 -7.794 1.00 97.25 176 THR A C 1
ATOM 1354 O O . THR A 1 176 ? 5.971 -1.987 -7.342 1.00 97.25 176 THR A O 1
ATOM 1357 N N . ASN A 1 177 ? 7.333 -3.331 -8.509 1.00 98.38 177 ASN A N 1
ATOM 1358 C CA . ASN A 1 177 ? 6.285 -4.166 -9.100 1.00 98.38 177 ASN A CA 1
ATOM 1359 C C . ASN A 1 177 ? 6.346 -5.652 -8.716 1.00 98.38 177 ASN A C 1
ATOM 1361 O O . ASN A 1 177 ? 5.700 -6.476 -9.350 1.00 98.38 177 ASN A O 1
ATOM 1365 N N . GLU A 1 178 ? 7.113 -6.047 -7.698 1.00 98.12 178 GLU A N 1
ATOM 1366 C CA . GLU A 1 178 ? 6.988 -7.405 -7.144 1.00 98.12 178 GLU A CA 1
ATOM 1367 C C . GLU A 1 178 ? 5.588 -7.642 -6.543 1.00 98.12 178 GLU A C 1
ATOM 1369 O O . GLU A 1 178 ? 4.834 -6.703 -6.272 1.00 98.12 178 GLU A O 1
ATOM 1374 N N . CYS A 1 179 ? 5.242 -8.908 -6.324 1.00 98.00 179 CYS A N 1
ATOM 1375 C CA . CYS A 1 179 ? 4.068 -9.331 -5.571 1.00 98.00 179 CYS A CA 1
ATOM 1376 C C . CYS A 1 179 ? 4.472 -10.331 -4.476 1.00 98.00 179 CYS A C 1
ATOM 1378 O O . CYS A 1 179 ? 5.280 -11.231 -4.715 1.00 98.00 179 CYS A O 1
ATOM 1380 N N . THR A 1 180 ? 3.888 -10.226 -3.279 1.00 98.19 180 THR A N 1
ATOM 1381 C CA . THR A 1 180 ? 4.207 -11.133 -2.161 1.00 98.19 180 THR A CA 1
ATOM 1382 C C . THR A 1 180 ? 2.968 -11.573 -1.382 1.00 98.19 180 THR A C 1
ATOM 1384 O O . THR A 1 180 ? 1.914 -10.931 -1.406 1.00 98.19 180 THR A O 1
ATOM 1387 N N . ILE A 1 181 ? 3.112 -12.657 -0.613 1.00 98.12 181 ILE A N 1
ATOM 1388 C CA . ILE A 1 181 ? 2.057 -13.165 0.275 1.00 98.12 181 ILE A CA 1
ATOM 1389 C C . ILE A 1 181 ? 1.649 -12.153 1.357 1.00 98.12 181 ILE A C 1
ATOM 1391 O O . ILE A 1 181 ? 0.472 -12.065 1.687 1.00 98.12 181 ILE A O 1
ATOM 1395 N N . ASN A 1 182 ? 2.580 -11.348 1.881 1.00 97.88 182 ASN A N 1
ATOM 1396 C CA . ASN A 1 182 ? 2.289 -10.371 2.937 1.00 97.88 182 ASN A CA 1
ATOM 1397 C C . ASN A 1 182 ? 1.696 -9.053 2.408 1.00 97.88 182 ASN A C 1
ATOM 1399 O O . ASN A 1 182 ? 1.310 -8.206 3.209 1.00 97.88 182 ASN A O 1
ATOM 1403 N N . TRP A 1 183 ? 1.620 -8.878 1.085 1.00 98.38 183 TRP A N 1
ATOM 1404 C CA . TRP A 1 183 ? 0.891 -7.783 0.433 1.00 98.38 183 TRP A CA 1
ATOM 1405 C C . TRP A 1 183 ? -0.500 -8.247 -0.015 1.00 98.38 183 TRP A C 1
ATOM 1407 O O . TRP A 1 183 ? -1.477 -7.524 0.144 1.00 98.38 183 TRP A O 1
ATOM 1417 N N . ASN A 1 184 ? -0.621 -9.497 -0.467 1.00 98.50 184 ASN A N 1
ATOM 1418 C CA . ASN A 1 184 ? -1.901 -10.072 -0.883 1.00 98.50 184 ASN A CA 1
ATOM 1419 C C . ASN A 1 184 ? -2.784 -10.531 0.292 1.00 98.50 184 ASN A C 1
ATOM 1421 O O . ASN A 1 184 ? -4.003 -10.429 0.208 1.00 98.50 184 ASN A O 1
ATOM 1425 N N . ALA A 1 185 ? -2.206 -10.960 1.420 1.00 98.50 185 ALA A N 1
ATOM 1426 C CA . ALA A 1 185 ? -2.971 -11.284 2.628 1.00 98.50 185 ALA A CA 1
ATOM 1427 C C . ALA A 1 185 ? -3.819 -10.106 3.169 1.00 98.50 185 ALA A C 1
ATOM 1429 O O . ALA A 1 185 ? -5.012 -10.314 3.402 1.00 98.50 185 ALA A O 1
ATOM 1430 N N . PRO A 1 186 ? -3.285 -8.876 3.343 1.00 98.00 186 PRO A N 1
ATOM 1431 C CA . PRO A 1 186 ? -4.110 -7.740 3.747 1.00 98.00 186 PRO A CA 1
ATOM 1432 C C . PRO A 1 186 ? -5.057 -7.261 2.632 1.00 98.00 186 PRO A C 1
ATOM 1434 O O . PRO A 1 186 ? -6.128 -6.760 2.960 1.00 98.00 186 PRO A O 1
ATOM 1437 N N . LEU A 1 187 ? -4.751 -7.480 1.340 1.00 98.12 187 LEU A N 1
ATOM 1438 C CA . LEU A 1 187 ? -5.723 -7.248 0.257 1.00 98.12 187 LEU A CA 1
ATOM 1439 C C . LEU A 1 187 ? -6.940 -8.169 0.386 1.00 98.12 187 LEU A C 1
ATOM 1441 O O . LEU A 1 187 ? -8.071 -7.687 0.360 1.00 98.12 187 LEU A O 1
ATOM 1445 N N . ALA A 1 188 ? -6.726 -9.471 0.578 1.00 97.88 188 ALA A N 1
ATOM 1446 C CA . ALA A 1 188 ? -7.804 -10.434 0.794 1.00 97.88 188 ALA A CA 1
ATOM 1447 C C . ALA A 1 188 ? -8.625 -10.107 2.057 1.00 97.88 188 ALA A C 1
ATOM 1449 O O . ALA A 1 188 ? -9.848 -10.228 2.050 1.00 97.88 188 ALA A O 1
ATOM 1450 N N . TRP A 1 189 ? -7.973 -9.639 3.128 1.00 97.38 189 TRP A N 1
ATOM 1451 C CA . TRP A 1 189 ? -8.674 -9.208 4.341 1.00 97.38 189 TRP A CA 1
ATOM 1452 C C . TRP A 1 189 ? -9.518 -7.947 4.106 1.00 97.38 189 TRP A C 1
ATOM 1454 O O . TRP A 1 189 ? -10.688 -7.927 4.476 1.00 97.38 189 TRP A O 1
ATOM 1464 N N . MET A 1 190 ? -8.957 -6.913 3.466 1.00 97.31 190 MET A N 1
ATOM 1465 C CA . MET A 1 190 ? -9.657 -5.644 3.224 1.00 97.31 190 MET A CA 1
ATOM 1466 C C . MET A 1 190 ? -10.797 -5.770 2.215 1.00 97.31 190 MET A C 1
ATOM 1468 O O . MET A 1 190 ? -11.857 -5.189 2.425 1.00 97.31 190 MET A O 1
ATOM 1472 N N . THR A 1 191 ? -10.613 -6.543 1.144 1.00 95.19 191 THR A N 1
ATOM 1473 C CA . THR A 1 191 ? -11.692 -6.836 0.186 1.00 95.19 191 THR A CA 1
ATOM 1474 C C . THR A 1 191 ? -12.812 -7.635 0.848 1.00 95.19 191 THR A C 1
ATOM 1476 O O . THR A 1 191 ? -13.978 -7.282 0.685 1.00 95.19 191 THR A O 1
ATOM 1479 N N . GLY A 1 192 ? -12.480 -8.629 1.680 1.00 94.75 192 GLY A N 1
ATOM 1480 C CA . GLY A 1 192 ? -13.454 -9.316 2.532 1.00 94.75 192 GLY A CA 1
ATOM 1481 C C . GLY A 1 192 ? -14.221 -8.354 3.446 1.00 94.75 192 GLY A C 1
ATOM 1482 O O . GLY A 1 192 ? -15.443 -8.351 3.429 1.00 94.75 192 GLY A O 1
ATOM 1483 N N . PHE A 1 193 ? -13.521 -7.487 4.184 1.00 93.56 193 PHE A N 1
ATOM 1484 C CA . PHE A 1 193 ? -14.134 -6.488 5.071 1.00 93.56 193 PHE A CA 1
ATOM 1485 C C . PHE A 1 193 ? -15.064 -5.503 4.339 1.00 93.56 193 PHE A C 1
ATOM 1487 O O . PHE A 1 193 ? -16.149 -5.221 4.834 1.00 93.56 193 PHE A O 1
ATOM 1494 N N . LEU A 1 194 ? -14.670 -4.991 3.166 1.00 92.81 194 LEU A N 1
ATOM 1495 C CA . LEU A 1 194 ? -15.454 -3.990 2.425 1.00 92.81 194 LEU A CA 1
ATOM 1496 C C . LEU A 1 194 ? -16.629 -4.572 1.622 1.00 92.81 194 LEU A C 1
ATOM 1498 O O . LEU A 1 194 ? -17.521 -3.817 1.246 1.00 92.81 194 LEU A O 1
ATOM 1502 N N . THR A 1 195 ? -16.636 -5.878 1.339 1.00 89.25 195 THR A N 1
ATOM 1503 C CA . THR A 1 195 ? -17.743 -6.555 0.627 1.00 89.25 195 THR A CA 1
ATOM 1504 C C . THR A 1 195 ? -18.790 -7.174 1.565 1.00 89.25 195 THR A C 1
ATOM 1506 O O . THR A 1 195 ? -19.824 -7.656 1.102 1.00 89.25 195 THR A O 1
ATOM 1509 N N . ASP A 1 196 ? -18.554 -7.116 2.878 1.00 82.25 196 ASP A N 1
ATOM 1510 C CA . ASP A 1 196 ? -19.429 -7.595 3.958 1.00 82.25 196 ASP A CA 1
ATOM 1511 C C . ASP A 1 196 ? -20.566 -6.571 4.232 1.00 82.25 196 ASP A C 1
ATOM 1513 O O . ASP A 1 196 ? -20.573 -5.860 5.239 1.00 82.25 196 ASP A O 1
ATOM 1517 N N . GLU A 1 197 ? -21.510 -6.445 3.286 1.00 61.16 197 GLU A N 1
ATOM 1518 C CA . GLU A 1 197 ? -22.725 -5.596 3.363 1.00 61.16 197 GLU A CA 1
ATOM 1519 C C . GLU A 1 197 ? -23.629 -5.957 4.583 1.00 61.16 197 GLU A C 1
ATOM 1521 O O . GLU A 1 197 ? -23.472 -7.016 5.195 1.00 61.16 197 GLU A O 1
ATOM 1526 N N . PRO A 1 198 ? -24.550 -5.076 5.032 1.00 50.81 198 PRO A N 1
ATOM 1527 C CA . PRO A 1 198 ? -24.656 -4.667 6.438 1.00 50.81 198 PRO A CA 1
ATOM 1528 C C . PRO A 1 198 ? -25.338 -5.679 7.379 1.00 50.81 198 PRO A C 1
ATOM 1530 O O . PRO A 1 198 ? -26.431 -5.441 7.894 1.00 50.81 198 PRO A O 1
ATOM 1533 N N . ILE A 1 199 ? -24.646 -6.776 7.698 1.00 46.41 199 ILE A N 1
ATOM 1534 C CA . ILE A 1 199 ? -24.964 -7.675 8.829 1.00 46.41 199 ILE A CA 1
ATOM 1535 C C . ILE A 1 199 ? -23.910 -7.570 9.945 1.00 46.41 199 ILE A C 1
ATOM 1537 O O . ILE A 1 199 ? -23.824 -8.403 10.848 1.00 46.41 199 ILE A O 1
ATOM 1541 N N . ARG A 1 200 ? -23.161 -6.466 9.977 1.00 49.69 200 ARG A N 1
ATOM 1542 C CA . ARG A 1 200 ? -22.598 -5.973 11.234 1.00 49.69 200 ARG A CA 1
ATOM 1543 C C . ARG A 1 200 ? -23.660 -5.122 11.919 1.00 49.69 200 ARG A C 1
ATOM 1545 O O . ARG A 1 200 ? -23.691 -3.903 11.780 1.00 49.69 200 ARG A O 1
ATOM 1552 N N . GLU A 1 201 ? -24.499 -5.775 12.732 1.00 46.81 201 GLU A N 1
ATOM 1553 C CA . GLU A 1 201 ? -24.962 -5.120 13.961 1.00 46.81 201 GLU A CA 1
ATOM 1554 C C . GLU A 1 201 ? -23.694 -4.768 14.751 1.00 46.81 201 GLU A C 1
ATOM 1556 O O . GLU A 1 201 ? -23.216 -5.562 15.569 1.00 46.81 201 GLU A O 1
ATOM 1561 N N . VAL A 1 202 ? -23.129 -3.584 14.500 1.00 47.78 202 VAL A N 1
ATOM 1562 C CA . VAL A 1 202 ? -22.070 -3.026 15.336 1.00 47.78 202 VAL A CA 1
ATOM 1563 C C . VAL A 1 202 ? -22.730 -2.611 16.645 1.00 47.78 202 VAL A C 1
ATOM 1565 O O . VAL A 1 202 ? -23.033 -1.448 16.908 1.00 47.78 202 VAL A O 1
ATOM 1568 N N . LYS A 1 203 ? -22.968 -3.609 17.498 1.00 49.62 203 LYS A N 1
ATOM 1569 C CA . LYS A 1 203 ? -23.035 -3.414 18.939 1.00 49.62 203 LYS A CA 1
ATOM 1570 C C . LYS A 1 203 ? -21.644 -2.951 19.348 1.00 49.62 203 LYS A C 1
ATOM 1572 O O . LYS A 1 203 ? -20.817 -3.779 19.726 1.00 49.62 203 LYS A O 1
ATOM 1577 N N . ALA A 1 204 ? -21.419 -1.639 19.216 1.00 57.06 204 ALA A N 1
ATOM 1578 C CA . ALA A 1 204 ? -20.253 -0.940 19.737 1.00 57.06 204 ALA A CA 1
ATOM 1579 C C . ALA A 1 204 ? -19.948 -1.512 21.119 1.00 57.06 204 ALA A C 1
ATOM 1581 O O . ALA A 1 204 ? -20.880 -1.724 21.909 1.00 57.06 204 ALA A O 1
ATOM 1582 N N . LEU A 1 205 ? -18.684 -1.849 21.368 1.00 56.03 205 LEU A N 1
ATOM 1583 C CA . LEU A 1 205 ? -18.304 -2.616 22.549 1.00 56.03 205 LEU A CA 1
ATOM 1584 C C . LEU A 1 205 ? -18.538 -1.766 23.798 1.00 56.03 205 LEU A C 1
ATOM 1586 O O . LEU A 1 205 ? -17.695 -0.972 24.204 1.00 56.03 205 LEU A O 1
ATOM 1590 N N . LYS A 1 206 ? -19.725 -1.936 24.389 1.00 51.22 206 LYS A N 1
ATOM 1591 C CA . LYS A 1 206 ? -20.113 -1.340 25.661 1.00 51.22 206 LYS A CA 1
ATOM 1592 C C . LYS A 1 206 ? -19.301 -2.018 26.755 1.00 51.22 206 LYS A C 1
ATOM 1594 O O . LYS A 1 206 ? -19.706 -3.067 27.246 1.00 51.22 206 LYS A O 1
ATOM 1599 N N . TYR A 1 207 ? -18.156 -1.426 27.071 1.00 58.12 207 TYR A N 1
ATOM 1600 C CA . TYR A 1 207 ? -17.459 -1.671 28.325 1.00 58.12 207 TYR A CA 1
ATOM 1601 C C . TYR A 1 207 ? -18.313 -1.134 29.478 1.00 58.12 207 TYR A C 1
ATOM 1603 O O . TYR A 1 207 ? -18.989 -0.109 29.316 1.00 58.12 207 TYR A O 1
ATOM 1611 N N . ASP A 1 208 ? -18.297 -1.809 30.624 1.00 48.09 208 ASP A N 1
ATOM 1612 C CA . ASP A 1 208 ? -18.913 -1.257 31.829 1.00 48.09 208 ASP A CA 1
ATOM 1613 C C . ASP A 1 208 ? -17.953 -0.250 32.479 1.00 48.09 208 ASP A C 1
ATOM 1615 O O . ASP A 1 208 ? -16.800 -0.561 32.782 1.00 48.09 208 ASP A O 1
ATOM 1619 N N . ASP A 1 209 ? -18.413 0.985 32.675 1.00 52.78 209 ASP A N 1
ATOM 1620 C CA . ASP A 1 209 ? -17.634 2.026 33.357 1.00 52.78 209 ASP A CA 1
ATOM 1621 C C . ASP A 1 209 ? -17.705 1.890 34.895 1.00 52.78 209 ASP A C 1
ATOM 1623 O O . ASP A 1 209 ? -17.098 2.696 35.603 1.00 52.78 209 ASP A O 1
ATOM 1627 N N . SER A 1 210 ? -18.422 0.891 35.436 1.00 49.59 210 SER A N 1
ATOM 1628 C CA . SER A 1 210 ? -18.671 0.754 36.879 1.00 49.59 210 SER A CA 1
ATOM 1629 C C . SER A 1 210 ? -17.604 0.015 37.703 1.00 49.59 210 SER A C 1
ATOM 1631 O O . SER A 1 210 ? -17.740 -0.019 38.921 1.00 49.59 210 SER A O 1
ATOM 1633 N N . GLU A 1 211 ? -16.571 -0.596 37.109 1.00 44.94 211 GLU A N 1
ATOM 1634 C CA . GLU A 1 211 ? -15.589 -1.411 37.868 1.00 44.94 211 GLU A CA 1
ATOM 1635 C C . GLU A 1 211 ? -14.436 -0.619 38.534 1.00 44.94 211 GLU A C 1
ATOM 1637 O O . GLU A 1 211 ? -13.581 -1.218 39.181 1.00 44.94 211 GLU A O 1
ATOM 1642 N N . ASP A 1 212 ? -14.399 0.717 38.448 1.00 42.53 212 ASP A N 1
ATOM 1643 C CA . ASP A 1 212 ? -13.403 1.559 39.154 1.00 42.53 212 ASP A CA 1
ATOM 1644 C C . ASP A 1 212 ? -13.970 2.110 40.494 1.00 42.53 212 ASP A C 1
ATOM 1646 O O . ASP A 1 212 ? -13.870 3.300 40.802 1.00 42.53 212 ASP A O 1
ATOM 1650 N N . SER A 1 213 ? -14.566 1.232 41.316 1.00 36.12 213 SER A N 1
ATOM 1651 C CA . SER A 1 213 ? -14.849 1.493 42.741 1.00 36.12 213 SER A CA 1
ATOM 1652 C C . SER A 1 213 ? -14.786 0.219 43.596 1.00 36.12 213 SER A C 1
ATOM 1654 O O . SER A 1 213 ? -15.687 -0.618 43.544 1.00 36.12 213 SER A O 1
ATOM 1656 N N . GLU A 1 214 ? -13.741 0.098 44.415 1.00 37.97 214 GLU A N 1
ATOM 1657 C CA . GLU A 1 214 ? -13.681 -0.860 45.526 1.00 37.97 214 GLU A CA 1
ATOM 1658 C C . GLU A 1 214 ? -14.592 -0.372 46.673 1.00 37.97 214 GLU A C 1
ATOM 1660 O O . GLU A 1 214 ? -14.446 0.778 47.081 1.00 37.97 214 GLU A O 1
ATOM 1665 N N . GLU A 1 215 ? -15.519 -1.212 47.163 1.00 31.03 215 GLU A N 1
ATOM 1666 C CA . GLU A 1 215 ? -15.780 -1.519 48.595 1.00 31.03 215 GLU A CA 1
ATOM 1667 C C . GLU A 1 215 ? -17.136 -2.245 48.828 1.00 31.03 215 GLU A C 1
ATOM 1669 O O .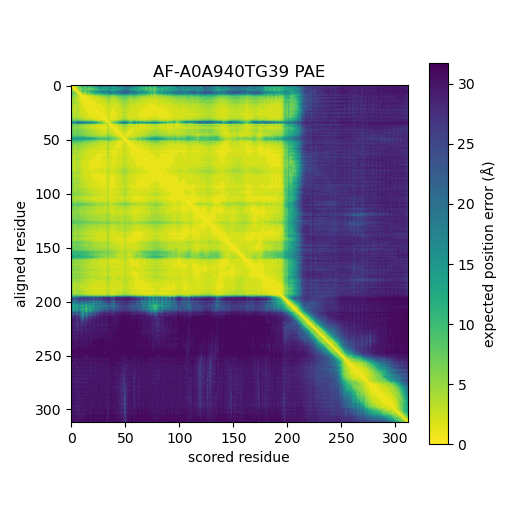 GLU A 1 215 ? -18.187 -1.831 48.344 1.00 31.03 215 GLU A O 1
ATOM 1674 N N . ASP A 1 216 ? -17.049 -3.304 49.645 1.00 27.64 216 ASP A N 1
ATOM 1675 C CA . ASP A 1 216 ? -18.045 -3.912 50.549 1.00 27.64 216 ASP A CA 1
ATOM 1676 C C . ASP A 1 216 ? -19.283 -4.727 50.082 1.00 27.64 216 ASP A C 1
ATOM 1678 O O . ASP A 1 216 ? -19.834 -4.620 48.988 1.00 27.64 216 ASP A O 1
ATOM 1682 N N . GLU A 1 217 ? -19.651 -5.655 50.978 1.00 29.80 217 GLU A N 1
ATOM 1683 C CA . GLU A 1 217 ? -20.545 -6.810 50.808 1.00 29.80 217 GLU A CA 1
ATOM 1684 C C . GLU A 1 217 ? -22.033 -6.485 51.089 1.00 29.80 217 GLU A C 1
ATOM 1686 O O . GLU A 1 217 ? -22.327 -5.681 51.966 1.00 29.80 217 GLU A O 1
ATOM 1691 N N . GLU A 1 218 ? -22.984 -7.168 50.425 1.00 26.30 218 GLU A N 1
ATOM 1692 C CA . GLU A 1 218 ? -23.908 -8.142 51.068 1.00 26.30 218 GLU A CA 1
ATOM 1693 C C . GLU A 1 218 ? -25.053 -8.661 50.148 1.00 26.30 218 GLU A C 1
ATOM 1695 O O . GLU A 1 218 ? -25.584 -7.973 49.283 1.00 26.30 218 GLU A O 1
ATOM 1700 N N . GLU A 1 219 ? -25.401 -9.935 50.378 1.00 25.36 219 GLU A N 1
ATOM 1701 C CA . GLU A 1 219 ? -26.619 -10.715 50.057 1.00 25.36 219 GLU A CA 1
ATOM 1702 C C . GLU A 1 219 ? -27.441 -10.551 48.744 1.00 25.36 219 GLU A C 1
ATOM 1704 O O . GLU A 1 219 ? -28.133 -9.572 48.472 1.00 25.36 219 GLU A O 1
ATOM 1709 N N . LYS A 1 220 ? -27.568 -11.685 48.027 1.00 25.41 220 LYS A N 1
ATOM 1710 C CA . LYS A 1 220 ? -28.723 -12.002 47.155 1.00 25.41 220 LYS A CA 1
ATOM 1711 C C . LYS A 1 220 ? -29.995 -12.221 48.002 1.00 25.41 220 LYS A C 1
ATOM 1713 O O . LYS A 1 220 ? -29.898 -12.752 49.105 1.00 25.41 220 LYS A O 1
ATOM 1718 N N . PRO A 1 221 ? -31.200 -12.077 47.415 1.00 26.28 221 PRO A N 1
ATOM 1719 C CA . PRO A 1 221 ? -31.853 -13.315 46.973 1.00 26.28 221 PRO A CA 1
ATOM 1720 C C . PRO A 1 221 ? -32.487 -13.283 45.572 1.00 26.28 221 PRO A C 1
ATOM 1722 O O . PRO A 1 221 ? -32.906 -12.269 45.024 1.00 26.28 221 PRO A O 1
ATOM 1725 N N . GLU A 1 222 ? -32.565 -14.486 45.015 1.00 25.73 222 GLU A N 1
ATOM 1726 C CA . GLU A 1 222 ? -33.064 -14.873 43.696 1.00 25.73 222 GLU A CA 1
ATOM 1727 C C . GLU A 1 222 ? -34.587 -15.113 43.701 1.00 25.73 222 GLU A C 1
ATOM 1729 O O . GLU A 1 222 ? -35.086 -15.826 44.570 1.00 25.73 222 GLU A O 1
ATOM 1734 N N . VAL A 1 223 ? -35.331 -14.628 42.689 1.00 24.48 223 VAL A N 1
ATOM 1735 C CA . VAL A 1 223 ? -36.666 -15.173 42.350 1.00 24.48 223 VAL A CA 1
ATOM 1736 C C . VAL A 1 223 ? -36.899 -15.237 40.834 1.00 24.48 223 VAL A C 1
ATOM 1738 O O . VAL A 1 223 ? -36.947 -14.239 40.123 1.00 24.48 223 VAL A O 1
ATOM 1741 N N . THR A 1 224 ? -37.133 -16.456 40.355 1.00 22.73 224 THR A N 1
ATOM 1742 C CA . THR A 1 224 ? -37.536 -16.823 38.986 1.00 22.73 224 THR A CA 1
ATOM 1743 C C . THR A 1 224 ? -38.948 -16.349 38.589 1.00 22.73 224 THR A C 1
ATOM 1745 O O . THR A 1 224 ? -39.850 -16.463 39.423 1.00 22.73 224 THR A O 1
ATOM 1748 N N . LYS A 1 225 ? -39.206 -16.076 37.289 1.00 25.92 225 LYS A N 1
ATOM 1749 C CA . LYS A 1 225 ? -40.134 -16.886 36.438 1.00 25.92 225 LYS A CA 1
ATOM 1750 C C . LYS A 1 225 ? -40.370 -16.363 35.002 1.00 25.92 225 LYS A C 1
ATOM 1752 O O . LYS A 1 225 ? -41.014 -15.349 34.785 1.00 25.92 225 LYS A O 1
ATOM 1757 N N . LYS A 1 226 ? -39.948 -17.196 34.044 1.00 22.56 226 LYS A N 1
ATOM 1758 C CA . LYS A 1 226 ? -40.686 -17.743 32.880 1.00 22.56 226 LYS A CA 1
ATOM 1759 C C . LYS A 1 226 ? -41.716 -16.875 32.105 1.00 22.56 226 LYS A C 1
ATOM 1761 O O . LYS A 1 226 ? -42.827 -16.648 32.564 1.00 22.56 226 LYS A O 1
ATOM 1766 N N . ALA A 1 227 ? -41.330 -16.590 30.857 1.00 24.91 227 ALA A N 1
ATOM 1767 C CA . ALA A 1 227 ? -42.076 -16.474 29.589 1.00 24.91 227 ALA A CA 1
ATOM 1768 C C . ALA A 1 227 ? -43.615 -16.646 29.512 1.00 24.91 227 ALA A C 1
ATOM 1770 O O . ALA A 1 227 ? -44.199 -17.545 30.118 1.00 24.91 227 ALA A O 1
ATOM 1771 N N . SER A 1 228 ? -44.211 -15.937 28.538 1.00 26.08 228 SER A N 1
ATOM 1772 C CA . SER A 1 228 ? -45.428 -16.362 27.824 1.00 26.08 228 SER A CA 1
ATOM 1773 C C . SER A 1 228 ? -45.320 -16.124 26.309 1.00 26.08 228 SER A C 1
ATOM 1775 O O . SER A 1 228 ? -45.057 -15.004 25.877 1.00 26.08 228 SER A O 1
ATOM 1777 N N . GLU A 1 229 ? -45.574 -17.164 25.515 1.00 25.92 229 GLU A N 1
ATOM 1778 C CA . GLU A 1 229 ? -45.667 -17.140 24.046 1.00 25.92 229 GLU A CA 1
ATOM 1779 C C . GLU A 1 229 ? -47.087 -16.780 23.560 1.00 25.92 229 GLU A C 1
ATOM 1781 O O . GLU A 1 229 ? -48.062 -17.098 24.247 1.00 25.92 229 GLU A O 1
ATOM 1786 N N . LYS A 1 230 ? -47.216 -16.282 22.317 1.00 23.44 230 LYS A N 1
ATOM 1787 C CA . LYS A 1 230 ? -48.299 -16.639 21.362 1.00 23.44 230 LYS A CA 1
ATOM 1788 C C . LYS A 1 230 ? -47.900 -16.169 19.941 1.00 23.44 230 LYS A C 1
ATOM 1790 O O . LYS A 1 230 ? -47.536 -15.011 19.801 1.00 23.44 230 LYS A O 1
ATOM 1795 N N . LYS A 1 231 ? -47.708 -17.061 18.948 1.00 23.25 231 LYS A N 1
ATOM 1796 C CA . LYS A 1 231 ? -48.668 -17.472 17.876 1.00 23.25 231 LYS A CA 1
ATOM 1797 C C . LYS A 1 231 ? -49.411 -16.288 17.209 1.00 23.25 231 LYS A C 1
ATOM 1799 O O . LYS A 1 231 ? -49.887 -15.431 17.938 1.00 23.25 231 LYS A O 1
ATOM 1804 N N . THR A 1 232 ? -49.656 -16.200 15.898 1.00 22.05 232 THR A N 1
ATOM 1805 C CA . THR A 1 232 ? -49.420 -17.064 14.709 1.00 22.05 232 THR A CA 1
ATOM 1806 C C . THR A 1 232 ? -49.535 -16.163 13.429 1.00 22.05 232 THR A C 1
ATOM 1808 O O . THR A 1 232 ? -49.613 -14.950 13.605 1.00 22.05 232 THR A O 1
ATOM 1811 N N . ASP A 1 233 ? -49.537 -16.577 12.146 1.00 23.53 233 ASP A N 1
ATOM 1812 C CA . ASP A 1 233 ? -49.746 -17.890 11.485 1.00 23.53 233 ASP A CA 1
ATOM 1813 C C . ASP A 1 233 ? -48.987 -18.045 10.128 1.00 23.53 233 ASP A C 1
ATOM 1815 O O . ASP A 1 233 ? -48.056 -17.301 9.835 1.00 23.53 233 ASP A O 1
ATOM 1819 N N . SER A 1 234 ? -49.389 -19.068 9.371 1.00 23.80 234 SER A N 1
ATOM 1820 C CA . SER A 1 234 ? -48.932 -19.693 8.117 1.00 23.80 234 SER A CA 1
ATOM 1821 C C . SER A 1 234 ? -49.405 -19.083 6.775 1.00 23.80 234 SER A C 1
ATOM 1823 O O . SER A 1 234 ? -50.471 -18.473 6.704 1.00 23.80 234 SER A O 1
ATOM 1825 N N . SER A 1 235 ? -48.662 -19.376 5.692 1.00 26.84 235 SER A N 1
ATOM 1826 C CA . SER A 1 235 ? -49.197 -19.908 4.415 1.00 26.84 235 SER A CA 1
ATOM 1827 C C . SER A 1 235 ? -48.069 -20.445 3.518 1.00 26.84 235 SER A C 1
ATOM 1829 O O . SER A 1 235 ? -47.035 -19.791 3.386 1.00 26.84 235 SER A O 1
ATOM 1831 N N . ASP A 1 236 ? -48.288 -21.612 2.917 1.00 24.39 236 ASP A N 1
ATOM 1832 C CA . ASP A 1 236 ? -47.355 -22.340 2.046 1.00 24.39 236 ASP A CA 1
ATOM 1833 C C . ASP A 1 236 ? -47.318 -21.795 0.601 1.00 24.39 236 ASP A C 1
ATOM 1835 O O . ASP A 1 236 ? -48.211 -21.049 0.204 1.00 24.39 236 ASP A O 1
ATOM 1839 N N . ASP A 1 237 ? -46.310 -22.204 -0.179 1.00 26.80 237 ASP A N 1
ATOM 1840 C CA . ASP A 1 237 ? -46.504 -22.788 -1.521 1.00 26.80 237 ASP A CA 1
ATOM 1841 C C . ASP A 1 237 ? -45.189 -23.449 -2.003 1.00 26.80 237 ASP A C 1
ATOM 1843 O O . ASP A 1 237 ? -44.103 -22.874 -1.890 1.00 26.80 237 ASP A O 1
ATOM 1847 N N . ASP A 1 238 ? -45.296 -24.685 -2.500 1.00 26.28 238 ASP A N 1
ATOM 1848 C CA . ASP A 1 238 ? -44.197 -25.506 -3.030 1.00 26.28 238 ASP A CA 1
ATOM 1849 C C . ASP A 1 238 ? -43.837 -25.137 -4.484 1.00 26.28 238 ASP A C 1
ATOM 1851 O O . ASP A 1 238 ? -44.709 -24.735 -5.252 1.00 26.28 238 ASP A O 1
ATOM 1855 N N . ASP A 1 239 ? -42.603 -25.438 -4.918 1.00 26.03 239 ASP A N 1
ATOM 1856 C CA . ASP A 1 239 ? -42.430 -26.131 -6.209 1.00 26.03 239 ASP A CA 1
ATOM 1857 C C . ASP A 1 239 ? -41.118 -26.951 -6.266 1.00 26.03 239 ASP A C 1
ATOM 1859 O O . ASP A 1 239 ? -40.035 -26.465 -5.926 1.00 26.03 239 ASP A O 1
ATOM 1863 N N . ASP A 1 240 ? -41.220 -28.213 -6.696 1.00 28.53 240 ASP A N 1
ATOM 1864 C CA . ASP A 1 240 ? -40.121 -29.191 -6.823 1.00 28.53 240 ASP A CA 1
ATOM 1865 C C . ASP A 1 240 ? -39.790 -29.427 -8.304 1.00 28.53 240 ASP A C 1
ATOM 1867 O O . ASP A 1 240 ? -40.673 -29.556 -9.150 1.00 28.53 240 ASP A O 1
ATOM 1871 N N . SER A 1 241 ? -38.502 -29.548 -8.629 1.00 30.28 241 SER A N 1
ATOM 1872 C CA . SER A 1 241 ? -38.058 -29.997 -9.951 1.00 30.28 241 SER A CA 1
ATOM 1873 C C . SER A 1 241 ? -36.699 -30.706 -9.894 1.00 30.28 241 SER A C 1
ATOM 1875 O O . SER A 1 241 ? -35.706 -30.269 -10.488 1.00 30.28 241 SER A O 1
ATOM 1877 N N . SER A 1 242 ? -36.646 -31.861 -9.234 1.00 33.41 242 SER A N 1
ATOM 1878 C CA . SER A 1 242 ? -35.557 -32.824 -9.458 1.00 33.41 242 SER A CA 1
ATOM 1879 C C . SER A 1 242 ? -35.620 -33.475 -10.857 1.00 33.41 242 SER A C 1
ATOM 1881 O O . SER A 1 242 ? -36.684 -33.853 -11.348 1.00 33.41 242 SER A O 1
ATOM 1883 N N . SER A 1 243 ? -34.468 -33.691 -11.509 1.00 30.97 243 SER A N 1
ATOM 1884 C CA . SER A 1 243 ? -34.370 -34.653 -12.623 1.00 30.97 243 SER A CA 1
ATOM 1885 C C . SER A 1 243 ? -33.006 -35.364 -12.681 1.00 30.97 243 SER A C 1
ATOM 1887 O O . SER A 1 243 ? -32.037 -34.960 -12.041 1.00 30.97 243 SER A O 1
ATOM 1889 N N . LYS A 1 244 ? -32.987 -36.532 -13.335 1.00 28.70 244 LYS A N 1
ATOM 1890 C CA . LYS A 1 244 ? -32.053 -37.645 -13.074 1.00 28.70 244 LYS A CA 1
ATOM 1891 C C . LYS A 1 244 ? -30.703 -37.573 -13.798 1.00 28.70 244 LYS A C 1
ATOM 1893 O O . LYS A 1 244 ? -30.590 -37.071 -14.909 1.00 28.70 244 LYS A O 1
ATOM 1898 N N . ARG A 1 245 ? -29.724 -38.256 -13.188 1.00 29.81 245 ARG A N 1
ATOM 1899 C CA . ARG A 1 245 ? -28.481 -38.751 -13.809 1.00 29.81 245 ARG A CA 1
ATOM 1900 C C . ARG A 1 245 ? -28.756 -39.796 -14.906 1.00 29.81 245 ARG A C 1
ATOM 1902 O O . ARG A 1 245 ? -29.729 -40.544 -14.807 1.00 29.81 245 ARG A O 1
ATOM 1909 N N . SER A 1 246 ? -27.819 -39.937 -15.843 1.00 29.27 246 SER A N 1
ATOM 1910 C CA . SER A 1 246 ? -27.635 -41.129 -16.688 1.00 29.27 246 SER A CA 1
ATOM 1911 C C . SER A 1 246 ? -26.148 -41.343 -16.995 1.00 29.27 246 SER A C 1
ATOM 1913 O O . SER A 1 246 ? -25.429 -40.362 -17.177 1.00 29.27 246 SER A O 1
ATOM 1915 N N . ASP A 1 247 ? -25.715 -42.601 -17.060 1.00 35.97 247 ASP A N 1
ATOM 1916 C CA . ASP A 1 247 ? -24.312 -43.034 -17.149 1.00 35.97 247 ASP A CA 1
ATOM 1917 C C . ASP A 1 247 ? -23.553 -42.613 -18.420 1.00 35.97 247 ASP A C 1
ATOM 1919 O O . ASP A 1 247 ? -24.140 -42.458 -19.497 1.00 35.97 247 ASP A O 1
ATOM 1923 N N . ARG A 1 248 ? -22.216 -42.566 -18.306 1.00 28.95 248 ARG A N 1
ATOM 1924 C CA . ARG A 1 248 ? -21.252 -42.936 -19.361 1.00 28.95 248 ARG A CA 1
ATOM 1925 C C . ARG A 1 248 ? -19.900 -43.331 -18.750 1.00 28.95 248 ARG A C 1
ATOM 1927 O O . ARG A 1 248 ? -19.642 -43.019 -17.594 1.00 28.95 248 ARG A O 1
ATOM 1934 N N . SER A 1 249 ? -19.130 -44.099 -19.515 1.00 34.97 249 SER A N 1
ATOM 1935 C CA . SER A 1 249 ? -18.150 -45.092 -19.054 1.00 34.97 249 SER A CA 1
ATOM 1936 C C . SER A 1 249 ? -16.681 -44.698 -19.229 1.00 34.97 249 SER A C 1
ATOM 1938 O O . SER A 1 249 ? -16.355 -44.057 -20.223 1.00 34.97 249 SER A O 1
ATOM 1940 N N . ASP A 1 250 ? -15.856 -45.191 -18.300 1.00 45.16 250 ASP A N 1
ATOM 1941 C CA . ASP A 1 250 ? -14.495 -45.747 -18.429 1.00 45.16 250 ASP A CA 1
ATOM 1942 C C . ASP A 1 250 ? -13.611 -45.283 -19.611 1.00 45.16 250 ASP A C 1
ATOM 1944 O O . ASP A 1 250 ? -13.850 -45.717 -20.735 1.00 45.16 250 ASP A O 1
ATOM 1948 N N . ASP A 1 251 ? -12.557 -44.490 -19.331 1.00 45.41 251 ASP A N 1
ATOM 1949 C CA . ASP A 1 251 ? -11.324 -44.355 -20.156 1.00 45.41 251 ASP A CA 1
ATOM 1950 C C . ASP A 1 251 ? -10.188 -43.525 -19.453 1.00 45.41 251 ASP A C 1
ATOM 1952 O O . ASP A 1 251 ? -9.403 -42.850 -20.114 1.00 45.41 251 ASP A O 1
ATOM 1956 N N . ASP A 1 252 ? -10.072 -43.536 -18.108 1.00 46.88 252 ASP A N 1
ATOM 1957 C CA . ASP A 1 252 ? -9.197 -42.594 -17.349 1.00 46.88 252 ASP A CA 1
ATOM 1958 C C . ASP A 1 252 ? -7.859 -43.162 -16.790 1.00 46.88 252 ASP A C 1
ATOM 1960 O O . ASP A 1 252 ? -6.990 -42.388 -16.374 1.00 46.88 252 ASP A O 1
ATOM 1964 N N . ASP A 1 253 ? -7.647 -44.485 -16.756 1.00 50.66 253 ASP A N 1
ATOM 1965 C CA . ASP A 1 253 ? -6.549 -45.078 -15.961 1.00 50.66 253 ASP A CA 1
ATOM 1966 C C . ASP A 1 253 ? -5.130 -44.816 -16.534 1.00 50.66 253 ASP A C 1
ATOM 1968 O O . ASP A 1 253 ? -4.223 -44.444 -15.784 1.00 50.66 253 ASP A O 1
ATOM 1972 N N . ASP A 1 254 ? -4.922 -44.914 -17.855 1.00 50.78 254 ASP A N 1
ATOM 1973 C CA . ASP A 1 254 ? -3.590 -44.762 -18.486 1.00 50.78 254 ASP A CA 1
ATOM 1974 C C . ASP A 1 254 ? -3.013 -43.330 -18.375 1.00 50.78 254 ASP A C 1
ATOM 1976 O O . ASP A 1 254 ? -1.791 -43.134 -18.349 1.00 50.78 254 ASP A O 1
ATOM 1980 N N . GLU A 1 255 ? -3.861 -42.297 -18.297 1.00 52.28 255 GLU A N 1
ATOM 1981 C CA . GLU A 1 255 ? -3.386 -40.907 -18.215 1.00 52.28 255 GLU A CA 1
ATOM 1982 C C . GLU A 1 255 ? -2.872 -40.550 -16.808 1.00 52.28 255 GLU A C 1
ATOM 1984 O O . GLU A 1 255 ? -2.069 -39.622 -16.652 1.00 52.28 255 GLU A O 1
ATOM 1989 N N . THR A 1 256 ? -3.304 -41.288 -15.778 1.00 53.66 256 THR A N 1
ATOM 1990 C CA . THR A 1 256 ? -2.880 -41.066 -14.387 1.00 53.66 256 THR A CA 1
ATOM 1991 C C . THR A 1 256 ? -1.477 -41.607 -14.103 1.00 53.66 256 THR A C 1
ATOM 1993 O O . THR A 1 256 ? -0.656 -40.864 -13.558 1.00 53.66 256 THR A O 1
ATOM 1996 N N . GLU A 1 257 ? -1.131 -42.818 -14.564 1.00 58.69 257 GLU A N 1
ATOM 1997 C CA . GLU A 1 257 ? 0.230 -43.363 -14.400 1.00 58.69 257 GLU A CA 1
ATOM 1998 C C . GLU A 1 257 ? 1.295 -42.486 -15.084 1.00 58.69 257 GLU A C 1
ATOM 2000 O O . GLU A 1 257 ? 2.379 -42.248 -14.532 1.00 58.69 257 GLU A O 1
ATOM 2005 N N . LEU A 1 258 ? 0.987 -41.939 -16.267 1.00 56.94 258 LEU A N 1
ATOM 2006 C CA . LEU A 1 258 ? 1.914 -41.067 -16.989 1.00 56.94 258 LEU A CA 1
ATOM 2007 C C . LEU A 1 258 ? 2.175 -39.761 -16.219 1.00 56.94 258 LEU A C 1
ATOM 2009 O O . LEU A 1 258 ? 3.334 -39.351 -16.087 1.00 56.94 258 LEU A O 1
ATOM 2013 N N . LYS A 1 259 ? 1.127 -39.136 -15.664 1.00 60.09 259 LYS A N 1
ATOM 2014 C CA . LYS A 1 259 ? 1.228 -37.900 -14.865 1.00 60.09 259 LYS A CA 1
ATOM 2015 C C . LYS A 1 259 ? 2.059 -38.111 -13.596 1.00 60.09 259 LYS A C 1
ATOM 2017 O O . LYS A 1 259 ? 2.961 -37.311 -13.326 1.00 60.09 259 LYS A O 1
ATOM 2022 N N . ASP A 1 260 ? 1.843 -39.208 -12.873 1.00 66.88 260 ASP A N 1
ATOM 2023 C CA . ASP A 1 260 ? 2.606 -39.522 -11.658 1.00 66.88 260 ASP A CA 1
ATOM 2024 C C . ASP A 1 260 ? 4.097 -39.773 -11.940 1.00 66.88 260 ASP A C 1
ATOM 2026 O O . ASP A 1 260 ? 4.963 -39.302 -11.191 1.00 66.88 260 ASP A O 1
ATOM 2030 N N . SER A 1 261 ? 4.425 -40.422 -13.065 1.00 67.69 261 SER A N 1
ATOM 2031 C CA . SER A 1 261 ? 5.820 -40.654 -13.476 1.00 67.69 261 SER A CA 1
ATOM 2032 C C . SER A 1 261 ? 6.601 -39.352 -13.730 1.00 67.69 261 SER A C 1
ATOM 2034 O O . SER A 1 261 ? 7.771 -39.229 -13.347 1.00 67.69 261 SER A O 1
ATOM 2036 N N . ILE A 1 262 ? 5.945 -38.341 -14.313 1.00 67.69 262 ILE A N 1
ATOM 2037 C CA . ILE A 1 262 ? 6.529 -37.022 -14.599 1.00 67.69 262 ILE A CA 1
ATOM 2038 C C . ILE A 1 262 ? 6.741 -36.235 -13.297 1.00 67.69 262 ILE A C 1
ATOM 2040 O O . ILE A 1 262 ? 7.783 -35.596 -13.116 1.00 67.69 262 ILE A O 1
ATOM 2044 N N . ILE A 1 263 ? 5.796 -36.321 -12.357 1.00 68.56 263 ILE A N 1
ATOM 2045 C CA . ILE A 1 263 ? 5.880 -35.658 -11.047 1.00 68.56 263 ILE A CA 1
ATOM 2046 C C . ILE A 1 263 ? 7.040 -36.222 -10.207 1.00 68.56 263 ILE A C 1
ATOM 2048 O O . ILE A 1 263 ? 7.768 -35.453 -9.569 1.00 68.56 263 ILE A O 1
ATOM 2052 N N . ASP A 1 264 ? 7.259 -37.539 -10.208 1.00 71.06 264 ASP A N 1
ATOM 2053 C CA . ASP A 1 264 ? 8.393 -38.157 -9.505 1.00 71.06 264 ASP A CA 1
ATOM 2054 C C . ASP A 1 264 ? 9.751 -37.785 -10.134 1.00 71.06 264 ASP A C 1
ATOM 2056 O O . ASP A 1 264 ? 10.708 -37.459 -9.419 1.00 71.06 264 ASP A O 1
ATOM 2060 N N . LEU A 1 265 ? 9.831 -37.725 -11.468 1.00 71.50 265 LEU A N 1
ATOM 2061 C CA . LEU A 1 265 ? 11.031 -37.257 -12.168 1.00 71.50 265 LEU A CA 1
ATOM 2062 C C . LEU A 1 265 ? 11.353 -35.789 -11.828 1.00 71.50 265 LEU A C 1
ATOM 2064 O O . LEU A 1 265 ? 12.506 -35.466 -11.526 1.00 71.50 265 LEU A O 1
ATOM 2068 N N . GLY A 1 266 ? 10.340 -34.918 -11.790 1.00 72.00 266 GLY A N 1
ATOM 2069 C CA . GLY A 1 266 ? 10.480 -33.519 -11.372 1.00 72.00 266 GLY A CA 1
ATOM 2070 C C . GLY A 1 266 ? 11.003 -33.376 -9.937 1.00 72.00 266 GLY A C 1
ATOM 2071 O O . GLY A 1 266 ? 11.965 -32.641 -9.697 1.00 72.00 266 GLY A O 1
ATOM 2072 N N . LYS A 1 267 ? 10.453 -34.147 -8.986 1.00 69.94 267 LYS A N 1
ATOM 2073 C CA . LYS A 1 267 ? 10.921 -34.179 -7.584 1.00 69.94 267 LYS A CA 1
ATOM 2074 C C . LYS A 1 267 ? 12.393 -34.590 -7.475 1.00 69.94 267 LYS A C 1
ATOM 2076 O O . LYS A 1 267 ? 13.150 -33.964 -6.728 1.00 69.94 267 LYS A O 1
ATOM 2081 N N . LYS A 1 268 ? 12.822 -35.603 -8.236 1.00 68.50 268 LYS A N 1
ATOM 2082 C CA . LYS A 1 268 ? 14.226 -36.054 -8.277 1.00 68.50 268 LYS A CA 1
ATOM 2083 C C . LYS A 1 268 ? 15.156 -34.965 -8.813 1.00 68.50 268 LYS A C 1
ATOM 2085 O O . LYS A 1 268 ? 16.170 -34.679 -8.177 1.00 68.50 268 LYS A O 1
ATOM 2090 N N . ILE A 1 269 ? 14.799 -34.311 -9.921 1.00 72.62 269 ILE A N 1
ATOM 2091 C CA . ILE A 1 269 ? 15.594 -33.212 -10.497 1.00 72.62 269 ILE A CA 1
ATOM 2092 C C . ILE A 1 269 ? 15.728 -32.054 -9.496 1.00 72.62 269 ILE A C 1
ATOM 2094 O O . ILE A 1 269 ? 16.848 -31.612 -9.229 1.00 72.62 269 ILE A O 1
ATOM 2098 N N . CYS A 1 270 ? 14.631 -31.614 -8.869 1.00 63.84 270 CYS A N 1
ATOM 2099 C CA . CYS A 1 270 ? 14.666 -30.552 -7.859 1.00 63.84 270 CYS A CA 1
ATOM 2100 C C . CYS A 1 270 ? 15.569 -30.884 -6.659 1.00 63.84 270 CYS A C 1
ATOM 2102 O O . CYS A 1 270 ? 16.303 -30.005 -6.203 1.00 63.84 270 CYS A O 1
ATOM 2104 N N . MET A 1 271 ? 15.585 -32.133 -6.174 1.00 69.75 271 MET A N 1
ATOM 2105 C CA . MET A 1 271 ? 16.507 -32.542 -5.103 1.00 69.75 271 MET A CA 1
ATOM 2106 C C . MET A 1 271 ? 17.980 -32.438 -5.520 1.00 69.75 271 MET A C 1
ATOM 2108 O O . MET A 1 271 ? 18.787 -31.893 -4.763 1.00 69.75 271 MET A O 1
ATOM 2112 N N . TYR A 1 272 ? 18.347 -32.915 -6.714 1.00 67.88 272 TYR A N 1
ATOM 2113 C CA . TYR A 1 272 ? 19.739 -32.856 -7.178 1.00 67.88 272 TYR A CA 1
ATOM 2114 C C . TYR A 1 272 ? 20.207 -31.422 -7.458 1.00 67.88 272 TYR A C 1
ATOM 2116 O O . TYR A 1 272 ? 21.326 -31.064 -7.082 1.00 67.88 272 TYR A O 1
ATOM 2124 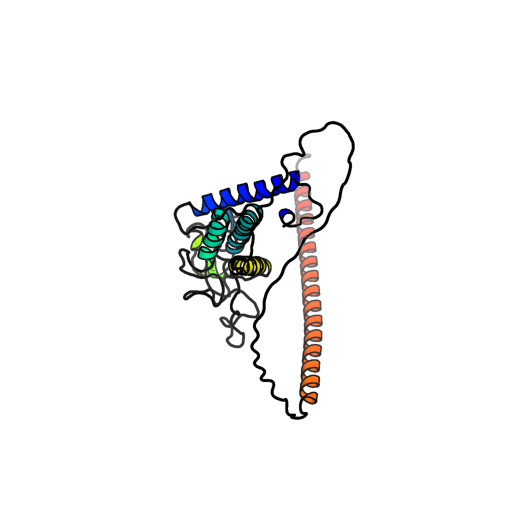N N . VAL A 1 273 ? 19.351 -30.575 -8.041 1.00 72.44 273 VAL A N 1
ATOM 2125 C CA . VAL A 1 273 ? 19.651 -29.145 -8.238 1.00 72.44 273 VAL A CA 1
ATOM 2126 C C . VAL A 1 273 ? 19.796 -28.430 -6.890 1.00 72.44 273 VAL A C 1
ATOM 2128 O O . VAL A 1 273 ? 20.782 -27.722 -6.683 1.00 72.44 273 VAL A O 1
ATOM 2131 N N . GLY A 1 274 ? 18.883 -28.662 -5.940 1.00 64.31 274 GLY A N 1
ATOM 2132 C CA . GLY A 1 274 ? 18.952 -28.077 -4.597 1.00 64.31 274 GLY A CA 1
ATOM 2133 C C . GLY A 1 274 ? 20.234 -28.454 -3.847 1.00 64.31 274 GLY A C 1
ATOM 2134 O O . GLY A 1 274 ? 20.915 -27.581 -3.305 1.00 64.31 274 GLY A O 1
ATOM 2135 N N . ALA A 1 275 ? 20.625 -29.732 -3.881 1.00 68.00 275 ALA A N 1
ATOM 2136 C CA . ALA A 1 275 ? 21.877 -30.200 -3.284 1.00 68.00 275 ALA A CA 1
ATOM 2137 C C . ALA A 1 275 ? 23.119 -29.548 -3.926 1.00 68.00 275 ALA A C 1
ATOM 2139 O O . ALA A 1 275 ? 24.044 -29.147 -3.214 1.00 68.00 275 ALA A O 1
ATOM 2140 N N . GLY A 1 276 ? 23.125 -29.381 -5.254 1.00 70.19 276 GLY A N 1
ATOM 2141 C CA . GLY A 1 276 ? 24.200 -28.698 -5.982 1.00 70.19 276 GLY A CA 1
ATOM 2142 C C . GLY A 1 276 ? 24.340 -27.218 -5.608 1.00 70.19 276 GLY A C 1
ATOM 2143 O O . GLY A 1 276 ? 25.451 -26.748 -5.353 1.00 70.19 276 GLY A O 1
ATOM 2144 N N . VAL A 1 277 ? 23.221 -26.493 -5.503 1.00 76.25 277 VAL A N 1
ATOM 2145 C CA . VAL A 1 277 ? 23.201 -25.074 -5.099 1.00 76.25 277 VAL A CA 1
ATOM 2146 C C . VAL A 1 277 ? 23.702 -24.895 -3.663 1.00 76.25 277 VAL A C 1
ATOM 2148 O O . VAL A 1 277 ? 24.527 -24.015 -3.411 1.00 76.25 277 VAL A O 1
ATOM 2151 N N . ILE A 1 278 ? 23.283 -25.754 -2.729 1.00 74.25 278 ILE A N 1
ATOM 2152 C CA . ILE A 1 278 ? 23.769 -25.723 -1.338 1.00 74.25 278 ILE A CA 1
ATOM 2153 C C . ILE A 1 278 ? 25.287 -25.967 -1.290 1.00 74.25 278 ILE A C 1
ATOM 2155 O O . ILE A 1 278 ? 26.006 -25.222 -0.622 1.00 74.25 278 ILE A O 1
ATOM 2159 N N . GLY A 1 279 ? 25.797 -26.950 -2.042 1.00 74.75 279 GLY A N 1
ATOM 2160 C CA . GLY A 1 279 ? 27.236 -27.216 -2.141 1.00 74.75 279 GLY A CA 1
ATOM 2161 C C . GLY A 1 279 ? 28.038 -26.018 -2.666 1.00 74.75 279 GLY A C 1
ATOM 2162 O O . GLY A 1 279 ? 29.086 -25.680 -2.108 1.00 74.75 279 GLY A O 1
ATOM 2163 N N . LEU A 1 280 ? 27.522 -25.327 -3.688 1.00 80.31 280 LEU A N 1
ATOM 2164 C CA . LEU A 1 280 ? 28.145 -24.125 -4.251 1.00 80.31 280 LEU A CA 1
ATOM 2165 C C . LEU A 1 280 ? 28.184 -22.965 -3.241 1.00 80.31 280 LEU A C 1
ATOM 2167 O O . LEU A 1 280 ? 29.222 -22.318 -3.087 1.00 80.31 280 LEU A O 1
ATOM 2171 N N . LEU A 1 281 ? 27.090 -22.726 -2.512 1.00 79.56 281 LEU A N 1
ATOM 2172 C CA . LEU A 1 281 ? 27.015 -21.674 -1.491 1.00 79.56 281 LEU A CA 1
ATOM 2173 C C . LEU A 1 281 ? 27.981 -21.928 -0.323 1.00 79.56 281 LEU A C 1
ATOM 2175 O O . LEU A 1 281 ? 28.656 -20.999 0.128 1.00 79.56 281 LEU A O 1
ATOM 2179 N N . VAL A 1 282 ? 28.120 -23.181 0.123 1.00 82.88 282 VAL A N 1
ATOM 2180 C CA . VAL A 1 282 ? 29.105 -23.567 1.151 1.00 82.88 282 VAL A CA 1
ATOM 2181 C C . VAL A 1 282 ? 30.539 -23.335 0.659 1.00 82.88 282 VAL A C 1
ATOM 2183 O O . VAL A 1 282 ? 31.354 -22.776 1.398 1.00 82.88 282 VAL A O 1
ATOM 2186 N N . ALA A 1 283 ? 30.850 -23.682 -0.594 1.00 82.19 283 ALA A N 1
ATOM 2187 C CA . ALA A 1 283 ? 32.168 -23.432 -1.181 1.00 82.19 283 ALA A CA 1
ATOM 2188 C C . ALA A 1 283 ? 32.498 -21.927 -1.258 1.00 82.19 283 ALA A C 1
ATOM 2190 O O . ALA A 1 283 ? 33.591 -21.514 -0.860 1.00 82.19 283 ALA A O 1
ATOM 2191 N N . ILE A 1 284 ? 31.545 -21.092 -1.688 1.00 85.88 284 ILE A N 1
ATOM 2192 C CA . ILE A 1 284 ? 31.689 -19.625 -1.717 1.00 85.88 284 ILE A CA 1
ATOM 2193 C C . ILE A 1 284 ? 31.911 -19.068 -0.300 1.00 85.88 284 ILE A C 1
ATOM 2195 O O . ILE A 1 284 ? 32.796 -18.232 -0.095 1.00 85.88 284 ILE A O 1
ATOM 2199 N N . GLY A 1 285 ? 31.166 -19.560 0.695 1.00 83.44 285 GLY A N 1
ATOM 2200 C CA . GLY A 1 285 ? 31.336 -19.186 2.102 1.00 83.44 285 GLY A CA 1
ATOM 2201 C C . GLY A 1 285 ? 32.740 -19.489 2.638 1.00 83.44 285 GLY A C 1
ATOM 2202 O O . GLY A 1 285 ? 33.374 -18.620 3.242 1.00 83.44 285 GLY A O 1
ATOM 2203 N N . LEU A 1 286 ? 33.268 -20.685 2.355 1.00 84.38 286 LEU A N 1
ATOM 2204 C CA . LEU A 1 286 ? 34.626 -21.088 2.741 1.00 84.38 286 LEU A CA 1
ATOM 2205 C C . LEU A 1 286 ? 35.702 -20.217 2.074 1.00 84.38 286 LEU A C 1
ATOM 2207 O O . LEU A 1 286 ? 36.621 -19.752 2.754 1.00 84.38 286 LEU A O 1
ATOM 2211 N N . ILE A 1 287 ? 35.570 -19.932 0.775 1.00 87.19 287 ILE A N 1
ATOM 2212 C CA . ILE A 1 287 ? 36.495 -19.056 0.034 1.00 87.19 287 ILE A CA 1
ATOM 2213 C C . ILE A 1 287 ? 36.503 -17.641 0.637 1.00 87.19 287 ILE A C 1
ATOM 2215 O O . ILE A 1 287 ? 37.572 -17.090 0.917 1.00 87.19 287 ILE A O 1
ATOM 2219 N N . ASN A 1 288 ? 35.329 -17.073 0.926 1.00 82.00 288 ASN A N 1
ATOM 2220 C CA . ASN A 1 288 ? 35.207 -15.753 1.555 1.00 82.00 288 ASN A CA 1
ATOM 2221 C C . ASN A 1 288 ? 35.790 -15.717 2.981 1.00 82.00 288 ASN A C 1
ATOM 2223 O O . ASN A 1 288 ? 36.444 -14.737 3.363 1.00 82.00 288 ASN A O 1
ATOM 2227 N N . GLY A 1 289 ? 35.630 -16.796 3.754 1.00 86.25 289 GLY A N 1
ATOM 2228 C CA . GLY A 1 289 ? 36.271 -16.967 5.061 1.00 86.25 289 GLY A CA 1
ATOM 2229 C C . GLY A 1 289 ? 37.802 -16.954 4.969 1.00 86.25 289 GLY A C 1
ATOM 2230 O O . GLY A 1 289 ? 38.461 -16.186 5.675 1.00 86.25 289 GLY A O 1
ATOM 2231 N N . ILE A 1 290 ? 38.373 -17.726 4.040 1.00 85.31 290 ILE A N 1
ATOM 2232 C CA . ILE A 1 290 ? 39.824 -17.779 3.785 1.00 85.31 290 ILE A CA 1
ATOM 2233 C C . ILE A 1 290 ? 40.361 -16.402 3.364 1.00 85.31 290 ILE A C 1
ATOM 2235 O O . ILE A 1 290 ? 41.349 -15.928 3.930 1.00 85.31 290 ILE A O 1
ATOM 2239 N N . ILE A 1 291 ? 39.688 -15.707 2.441 1.00 84.00 291 ILE A N 1
ATOM 2240 C CA . ILE A 1 291 ? 40.067 -14.348 2.006 1.00 84.00 291 ILE A CA 1
ATOM 2241 C C . ILE A 1 291 ? 40.075 -13.369 3.191 1.00 84.00 291 ILE A C 1
ATOM 2243 O O . ILE A 1 291 ? 40.971 -12.526 3.302 1.00 84.00 291 ILE A O 1
ATOM 2247 N N . THR A 1 292 ? 39.107 -13.483 4.100 1.00 85.06 292 THR A N 1
ATOM 2248 C CA . THR A 1 292 ? 39.002 -12.623 5.289 1.00 85.06 292 THR A CA 1
ATOM 2249 C C . THR A 1 292 ? 40.141 -12.884 6.278 1.00 85.06 292 THR A C 1
ATOM 2251 O O . THR A 1 292 ? 40.764 -11.934 6.762 1.00 85.06 292 THR A O 1
ATOM 2254 N N . LEU A 1 293 ? 40.490 -14.152 6.516 1.00 83.31 293 LEU A N 1
ATOM 2255 C CA . LEU A 1 293 ? 41.633 -14.541 7.351 1.00 83.31 293 LEU A CA 1
ATOM 2256 C C . LEU A 1 293 ? 42.969 -14.052 6.769 1.00 83.31 293 LEU A C 1
ATOM 2258 O O . LEU A 1 293 ? 43.792 -13.505 7.507 1.00 83.31 293 LEU A O 1
ATOM 2262 N N . ILE A 1 294 ? 43.165 -14.157 5.450 1.00 83.06 294 ILE A N 1
ATOM 2263 C CA . ILE A 1 294 ? 44.357 -13.635 4.760 1.00 83.06 294 ILE A CA 1
ATOM 2264 C C . ILE A 1 294 ? 44.454 -12.111 4.929 1.00 83.06 294 ILE A C 1
ATOM 2266 O O . ILE A 1 294 ? 45.502 -11.599 5.331 1.00 83.06 294 ILE A O 1
ATOM 2270 N N . LYS A 1 295 ? 43.358 -11.369 4.707 1.00 80.69 295 LYS A N 1
ATOM 2271 C CA . LYS A 1 295 ? 43.314 -9.907 4.918 1.00 80.69 295 LYS A CA 1
ATOM 2272 C C . LYS A 1 295 ? 43.649 -9.527 6.369 1.00 80.69 295 LYS A C 1
ATOM 2274 O O . LYS A 1 295 ? 44.418 -8.589 6.594 1.00 80.69 295 LYS A O 1
ATOM 2279 N N . ALA A 1 296 ? 43.136 -10.269 7.352 1.00 80.44 296 ALA A N 1
ATOM 2280 C CA . ALA A 1 296 ? 43.435 -10.051 8.768 1.00 80.44 296 ALA A CA 1
ATOM 2281 C C . ALA A 1 296 ? 44.912 -10.331 9.114 1.00 80.44 296 ALA A C 1
ATOM 2283 O O . ALA A 1 296 ? 45.535 -9.543 9.834 1.00 80.44 296 ALA A O 1
ATOM 2284 N N . ALA A 1 297 ? 45.498 -11.401 8.568 1.00 78.88 297 ALA A N 1
ATOM 2285 C CA . ALA A 1 297 ? 46.911 -11.736 8.747 1.00 78.88 297 ALA A CA 1
ATOM 2286 C C . ALA A 1 297 ? 47.837 -10.664 8.145 1.00 78.88 297 ALA A C 1
ATOM 2288 O O . ALA A 1 297 ? 48.760 -10.201 8.820 1.00 78.88 297 ALA A O 1
ATOM 2289 N N . VAL A 1 298 ? 47.545 -10.184 6.930 1.00 80.25 298 VAL A N 1
ATOM 2290 C CA . VAL A 1 298 ? 48.292 -9.088 6.282 1.00 80.25 298 VAL A CA 1
ATOM 2291 C C . VAL A 1 298 ? 48.201 -7.790 7.095 1.00 80.25 298 VAL A C 1
ATOM 2293 O O . VAL A 1 298 ? 49.216 -7.113 7.280 1.00 80.25 298 VAL A O 1
ATOM 2296 N N . LYS A 1 299 ? 47.025 -7.456 7.649 1.00 76.38 299 LYS A N 1
ATOM 2297 C CA . LYS A 1 299 ? 46.847 -6.275 8.517 1.00 76.38 299 LYS A CA 1
ATOM 2298 C C . LYS A 1 299 ? 47.670 -6.383 9.810 1.00 76.38 299 LYS A C 1
ATOM 2300 O O . LYS A 1 299 ? 48.353 -5.428 10.174 1.00 76.38 299 LYS A O 1
ATOM 2305 N N . ARG A 1 300 ? 47.687 -7.554 10.463 1.00 72.12 300 ARG A N 1
ATOM 2306 C CA . ARG A 1 300 ? 48.545 -7.818 11.640 1.00 72.12 300 ARG A CA 1
ATOM 2307 C C . ARG A 1 300 ? 50.041 -7.758 11.299 1.00 72.12 300 ARG A C 1
ATOM 2309 O O . ARG A 1 300 ? 50.816 -7.231 12.092 1.00 72.12 300 ARG A O 1
ATOM 2316 N N . GLY A 1 301 ? 50.441 -8.239 10.120 1.00 68.94 301 GLY A N 1
ATOM 2317 C CA . GLY A 1 301 ? 51.823 -8.164 9.633 1.00 68.94 301 GLY A CA 1
ATOM 2318 C C . GLY A 1 301 ? 52.313 -6.729 9.409 1.00 68.94 301 GLY A C 1
ATOM 2319 O O . GLY A 1 301 ? 53.421 -6.393 9.828 1.00 68.94 301 GLY A O 1
ATOM 2320 N N . LYS A 1 302 ? 51.477 -5.858 8.824 1.00 64.12 302 LYS A N 1
ATOM 2321 C CA . LYS A 1 302 ? 51.797 -4.427 8.661 1.00 64.12 302 LYS A CA 1
ATOM 2322 C C . LYS A 1 302 ? 51.927 -3.706 10.008 1.00 64.12 302 LYS A C 1
ATOM 2324 O O . LYS A 1 302 ? 52.916 -3.011 10.217 1.00 64.12 302 LYS A O 1
ATOM 2329 N N . ASN A 1 303 ? 51.011 -3.943 10.952 1.00 58.75 303 ASN A N 1
ATOM 2330 C CA . ASN A 1 303 ? 51.099 -3.332 12.285 1.00 58.75 303 ASN A CA 1
ATOM 2331 C C . ASN A 1 303 ? 52.341 -3.776 13.078 1.00 58.75 303 ASN A C 1
ATOM 2333 O O . ASN A 1 303 ? 52.867 -2.979 13.845 1.00 58.75 303 ASN A O 1
ATOM 2337 N N . LYS A 1 304 ? 52.846 -5.007 12.886 1.00 57.53 304 LYS A N 1
ATOM 2338 C CA . LYS A 1 304 ? 54.108 -5.437 13.517 1.00 57.53 304 LYS A CA 1
ATOM 2339 C C . LYS A 1 304 ? 55.350 -4.750 12.940 1.00 57.53 304 LYS A C 1
ATOM 2341 O O . LYS A 1 304 ? 56.267 -4.490 13.707 1.00 57.53 304 LYS A O 1
ATOM 2346 N N . LYS A 1 305 ? 55.391 -4.439 11.637 1.00 55.84 305 LYS A N 1
ATOM 2347 C CA . LYS A 1 305 ? 56.520 -3.692 11.046 1.00 55.84 305 LYS A CA 1
ATOM 2348 C C . LYS A 1 305 ? 56.561 -2.235 11.508 1.00 55.84 305 LYS A C 1
ATOM 2350 O O . LYS A 1 305 ? 57.622 -1.753 11.869 1.00 55.84 305 LYS A O 1
ATOM 2355 N N . ASN A 1 306 ? 55.410 -1.570 11.592 1.00 54.16 306 ASN A N 1
ATOM 2356 C CA . ASN A 1 306 ? 55.342 -0.181 12.060 1.00 54.16 306 ASN A CA 1
ATOM 2357 C C . ASN A 1 306 ? 55.587 -0.024 13.579 1.00 54.16 306 ASN A C 1
ATOM 2359 O O . ASN A 1 306 ? 55.585 1.096 14.075 1.00 54.16 306 ASN A O 1
ATOM 2363 N N . GLY A 1 307 ? 55.753 -1.127 14.320 1.00 51.59 307 GLY A N 1
ATOM 2364 C CA . GLY A 1 307 ? 55.992 -1.127 15.765 1.00 51.59 307 GLY A CA 1
ATOM 2365 C C . GLY A 1 307 ? 57.445 -1.359 16.191 1.00 51.59 307 GLY A C 1
ATOM 2366 O O . GLY A 1 307 ? 57.691 -1.363 17.391 1.00 51.59 307 GLY A O 1
ATOM 2367 N N . SER A 1 308 ? 58.392 -1.585 15.266 1.00 51.31 308 SER A N 1
ATOM 2368 C CA . SER A 1 308 ? 59.804 -1.862 15.607 1.00 51.31 308 SER A CA 1
ATOM 2369 C C . SER A 1 308 ? 60.793 -0.737 15.287 1.00 51.31 308 SER A C 1
ATOM 2371 O O . SER A 1 308 ? 61.967 -0.882 15.606 1.00 51.31 308 SER A O 1
ATOM 2373 N N . ASP A 1 309 ? 60.344 0.362 14.674 1.00 52.34 309 ASP A N 1
ATOM 2374 C CA . ASP A 1 309 ? 61.211 1.486 14.267 1.00 52.34 309 ASP A CA 1
ATOM 2375 C C . ASP A 1 309 ? 61.267 2.634 15.302 1.00 52.34 309 ASP A C 1
ATOM 2377 O O . ASP A 1 309 ? 61.872 3.665 15.033 1.00 52.34 309 ASP A O 1
ATOM 2381 N N . ASN A 1 310 ? 60.663 2.461 16.488 1.00 49.22 310 ASN A N 1
ATOM 2382 C CA . ASN A 1 310 ? 60.572 3.499 17.531 1.00 49.22 310 ASN A CA 1
ATOM 2383 C C . ASN A 1 310 ? 61.417 3.243 18.799 1.00 49.22 310 ASN A C 1
ATOM 2385 O O . ASN A 1 310 ? 61.348 4.053 19.718 1.00 49.22 310 ASN A O 1
ATOM 2389 N N . ASP A 1 311 ? 62.215 2.170 18.851 1.00 49.91 311 ASP A N 1
ATOM 2390 C CA . ASP A 1 311 ? 63.165 1.901 19.946 1.00 49.91 311 ASP A CA 1
ATOM 2391 C C . ASP A 1 311 ? 64.606 1.820 19.407 1.00 49.91 311 ASP A C 1
ATOM 2393 O O . ASP A 1 311 ? 65.125 0.728 19.139 1.00 49.91 311 ASP A O 1
ATOM 2397 N N . LYS A 1 312 ? 65.250 2.985 19.235 1.00 40.56 312 LYS A N 1
ATOM 2398 C CA . LYS A 1 312 ? 66.714 3.158 19.148 1.00 40.56 312 LYS A CA 1
ATOM 2399 C C . LYS A 1 312 ? 67.149 4.615 19.289 1.00 40.56 312 LYS A C 1
ATOM 2401 O O . LYS A 1 312 ? 66.475 5.478 18.692 1.00 40.56 312 LYS A O 1
#

Foldseek 3Di:
DVLPDPPDAALVRNVVVLVVLVVLLVQQQVVLPPPFQRFSDAWDWEALDPPDTATAAAQLNLLVLLVSLVSLLVNCLQAVDCSSVVSSVSSVVCCQQSAPVSENQWPPGDPHYQWAAQDPQCHCVPPVVGHIDDTQFGFSAFHLSQHFPVLVVVVDDRHPDHRRPRADSHNRSNSGGHTDPSSSVSSVVSVVSVVPPPPPPSPNPDRDPPPPDDDDDDDDDDDDDDDDDDDDDDDDDDDDDDDDDDDDDDDPDVVVVVVVVVVVVVVVVVVVVVVVVVVVVVVVVVVVVVVVVVVVVVVVVVVVVVPPPPDD

Secondary structure (DSSP, 8-state):
-GGG--TT--HHHHHHHHHHHHHHHHHHHHHHTSSSS--S---EEEEEETTEEEEEPPTTHHHHHHHHHHHHHHHHHHH--HHHHHHHHHHHHHHTT-STT--BSBTT-SSSB----B-SSS-TTT-TTSPPPPTTPBP----TT--SHHHHHTTPPTTTS-GGG-----TT-HHHHB--HHHHHHHHHHHHHHH--S----------GGGS----------------------------------------HHHHHHHHHHHHHHHHHHHHHHHHHHHHHHHHHHHHHHHHHHHHHHHHHHHHHTTSSS--

Sequence (312 aa):
SLATVKDGVSDKELKKKTKSFEEASEYFIDLENNPGYGVPIKSSEVAAGNGKTVNGYPWGSNSFIINTSMIMAYAYDLTGNSDYLDGAKTALDYIMGRNPLDNCYVTGYGEHSTKNPHHRWWSHQIDEAFPSAPDGVLAGGPNSGLQDPWVKGLGYESGEIAPQLCYVDHIEAWSTNECTINWNAPLAWMTGFLTDEPIREVKALKYDDSEDSEEDEEEKPEVTKKASEKKTDSSDDDDDSSSKRSDRSDDDDDETELKDSIIDLGKKICMYVGAGVIGLLVAIGLINGIITLIKAAVKRGKNKKNGSDNDK

Radius of gyration: 30.84 Å; Cα contacts (8 Å, |Δi|>4): 407; chains: 1; bounding box: 116×64×75 Å

Nearest PDB structures (foldseek):
  1rq5-assembly1_A  TM=9.548E-01  e=9.777E-19  Acetivibrio thermocellus
  1ut9-assembly1_A  TM=9.624E-01  e=1.756E-18  Acetivibrio thermocellus
  3x17-assembly2_A  TM=8.635E-01  e=4.839E-10  uncultured bacterium
  1ia6-assembly1_A  TM=7.775E-01  e=1.720E-05  Ruminiclostridium cellulolyticum
  1ia7-assembly1_A  TM=7.705E-01  e=2.173E-05  Ruminiclostridium cellulolyticum

Solvent-accessible surface area (backbone atoms only — not comparable to full-atom values): 17991 Å² total; per-residue (Å²): 107,78,81,72,44,82,79,94,61,52,56,74,56,44,54,53,46,47,49,55,27,44,59,51,32,54,56,28,44,59,41,24,71,45,92,81,55,29,42,53,67,77,69,39,85,27,64,41,53,97,90,40,70,34,73,16,27,42,70,35,34,45,41,52,36,43,51,51,21,50,42,12,42,50,28,19,64,48,58,54,47,60,70,30,44,53,40,23,47,38,30,44,43,28,46,58,20,47,44,97,72,57,41,4,36,28,16,80,40,64,98,42,39,35,64,29,43,27,44,94,65,29,30,29,93,83,41,76,92,32,49,62,59,63,67,72,44,37,33,21,28,23,10,26,21,46,69,28,72,48,51,39,68,74,72,58,56,65,62,77,56,59,33,78,65,32,54,50,82,31,49,69,20,48,39,17,12,21,59,51,70,84,38,33,51,44,48,57,50,49,54,53,62,75,67,59,69,92,76,69,81,61,72,39,70,80,60,78,86,74,81,89,65,94,82,90,88,85,82,86,87,88,82,89,82,84,90,85,90,80,90,85,90,89,84,90,85,88,88,87,83,88,82,83,89,80,90,86,80,91,88,66,70,74,65,50,59,55,53,53,55,53,52,54,52,50,53,51,50,53,51,55,52,51,54,51,53,52,53,51,53,51,51,52,50,52,53,54,50,53,55,50,52,51,53,51,51,53,52,54,54,52,56,54,60,76,65,66,81,81,80,130